Protein AF-0000000072276451 (afdb_homodimer)

Nearest PDB structures (foldseek):
  8qnl-assembly1_D  TM=8.045E-01  e=4.188E-03  Pseudomonas aeruginosa PAO1
  2csf-assembly1_A  TM=5.556E-01  e=3.051E+00  Homo sapiens
  8qnl-assembly1_D  TM=8.044E-01  e=4.188E-03  Pseudomonas aeruginosa PAO1
  2csf-assembly1_A  TM=5.542E-01  e=3.051E+00  Homo sapiens

Radius of gyration: 20.05 Å; Cα contacts (8 Å, |Δi|>4): 353; chains: 2; bounding box: 51×63×37 Å

Structure (mmCIF, N/CA/C/O backbone):
data_AF-0000000072276451-model_v1
#
loop_
_entity.id
_entity.type
_entity.pdbx_description
1 polymer 'Antitoxin Xre-like helix-turn-helix domain-containing protein'
#
loop_
_atom_site.group_PDB
_atom_site.id
_atom_site.type_symbol
_atom_site.label_atom_id
_atom_site.label_alt_id
_atom_site.label_comp_id
_atom_site.label_asym_id
_atom_site.label_entity_id
_atom_site.label_seq_id
_atom_site.pdbx_PDB_ins_code
_atom_site.Cartn_x
_atom_site.Cartn_y
_atom_site.Cartn_z
_atom_site.occupancy
_atom_site.B_iso_or_equiv
_atom_site.auth_seq_id
_atom_site.auth_comp_id
_atom_site.auth_asym_id
_atom_site.auth_atom_id
_atom_site.pdbx_PDB_model_num
ATOM 1 N N . MET A 1 1 ? 30.75 -27.797 -10.898 1 32.22 1 MET A N 1
ATOM 2 C CA . MET A 1 1 ? 30.75 -27.422 -9.492 1 32.22 1 MET A CA 1
ATOM 3 C C . MET A 1 1 ? 30.344 -25.969 -9.305 1 32.22 1 MET A C 1
ATOM 5 O O . MET A 1 1 ? 31.109 -25.062 -9.641 1 32.22 1 MET A O 1
ATOM 9 N N . THR A 1 2 ? 29.109 -25.609 -9.641 1 41.94 2 THR A N 1
ATOM 10 C CA . THR A 1 2 ? 28.562 -24.266 -9.773 1 41.94 2 THR A CA 1
ATOM 11 C C . THR A 1 2 ? 28.625 -23.5 -8.453 1 41.94 2 THR A C 1
ATOM 13 O O . THR A 1 2 ? 28.203 -24.016 -7.414 1 41.94 2 THR A O 1
ATOM 16 N N . PRO A 1 3 ? 29.516 -22.562 -8.375 1 35.34 3 PRO A N 1
ATOM 17 C CA . PRO A 1 3 ? 29.766 -21.922 -7.074 1 35.34 3 PRO A CA 1
ATOM 18 C C . PRO A 1 3 ? 28.469 -21.516 -6.363 1 35.34 3 PRO A C 1
ATOM 20 O O . PRO A 1 3 ? 27.516 -21.094 -7.016 1 35.34 3 PRO A O 1
ATOM 23 N N . ALA A 1 4 ? 28.125 -22.219 -5.258 1 36.31 4 ALA A N 1
ATOM 24 C CA . ALA A 1 4 ? 27.031 -21.859 -4.367 1 36.31 4 ALA A CA 1
ATOM 25 C C . ALA A 1 4 ? 27.109 -20.406 -3.934 1 36.31 4 ALA A C 1
ATOM 27 O O . ALA A 1 4 ? 28.141 -19.969 -3.422 1 36.31 4 ALA A O 1
ATOM 28 N N . LEU A 1 5 ? 26.531 -19.5 -4.691 1 33.41 5 LEU A N 1
ATOM 29 C CA . LEU A 1 5 ? 26.484 -18.078 -4.332 1 33.41 5 LEU A CA 1
ATOM 30 C C . LEU A 1 5 ? 26.203 -17.906 -2.842 1 33.41 5 LEU A C 1
ATOM 32 O O . LEU A 1 5 ? 25.219 -18.422 -2.33 1 33.41 5 LEU A O 1
ATOM 36 N N . THR A 1 6 ? 27.297 -17.828 -2.08 1 35.28 6 THR A N 1
ATOM 37 C CA . THR A 1 6 ? 27.203 -17.562 -0.646 1 35.28 6 THR A CA 1
ATOM 38 C C . THR A 1 6 ? 26.266 -16.406 -0.36 1 35.28 6 THR A C 1
ATOM 40 O O . THR A 1 6 ? 26.453 -15.305 -0.877 1 35.28 6 THR A O 1
ATOM 43 N N . PRO A 1 7 ? 25.047 -16.594 0.111 1 31.14 7 PRO A N 1
ATOM 44 C CA . PRO A 1 7 ? 24.062 -15.539 0.355 1 31.14 7 PRO A CA 1
ATOM 45 C C . PRO A 1 7 ? 24.562 -14.453 1.303 1 31.14 7 PRO A C 1
ATOM 47 O O . PRO A 1 7 ? 25.188 -14.766 2.322 1 31.14 7 PRO A O 1
ATOM 50 N N . LEU A 1 8 ? 25.062 -13.422 0.775 1 32.75 8 LEU A N 1
ATOM 51 C CA . LEU A 1 8 ? 25.438 -12.312 1.645 1 32.75 8 LEU A CA 1
ATOM 52 C C . LEU A 1 8 ? 24.469 -12.18 2.812 1 32.75 8 LEU A C 1
ATOM 54 O O . LEU A 1 8 ? 23.266 -12.344 2.639 1 32.75 8 LEU A O 1
ATOM 58 N N . ARG A 1 9 ? 24.844 -12.367 4.023 1 35.25 9 ARG A N 1
ATOM 59 C CA . ARG A 1 9 ? 24.141 -12.234 5.297 1 35.25 9 ARG A CA 1
ATOM 60 C C . ARG A 1 9 ? 23.406 -10.898 5.387 1 35.25 9 ARG A C 1
ATOM 62 O O . ARG A 1 9 ? 24.047 -9.852 5.539 1 35.25 9 ARG A O 1
ATOM 69 N N . GLY A 1 10 ? 22.438 -10.609 4.445 1 34.28 10 GLY A N 1
ATOM 70 C CA . GLY A 1 10 ? 21.703 -9.352 4.305 1 34.28 10 GLY A CA 1
ATOM 71 C C . GLY A 1 10 ? 21.141 -8.844 5.613 1 34.28 10 GLY A C 1
ATOM 72 O O . GLY A 1 10 ? 20.969 -9.617 6.562 1 34.28 10 GLY A O 1
ATOM 73 N N . THR A 1 11 ? 21.109 -7.559 5.844 1 36.31 11 THR A N 1
ATOM 74 C CA . THR A 1 11 ? 20.594 -6.703 6.91 1 36.31 11 THR A CA 1
ATOM 75 C C . THR A 1 11 ? 19.188 -7.121 7.309 1 36.31 11 THR A C 1
ATOM 77 O O . THR A 1 11 ? 18.453 -7.691 6.504 1 36.31 11 THR A O 1
ATOM 80 N N . GLY A 1 12 ? 18.844 -7.168 8.609 1 33.69 12 GLY A N 1
ATOM 81 C CA . GLY A 1 12 ? 17.656 -7.547 9.352 1 33.69 12 GLY A CA 1
ATOM 82 C C . GLY A 1 12 ? 16.375 -7.066 8.711 1 33.69 12 GLY A C 1
ATOM 83 O O . GLY A 1 12 ? 16.391 -6.172 7.863 1 33.69 12 GLY A O 1
ATOM 84 N N . ASP A 1 13 ? 15.359 -7.898 8.664 1 43.88 13 ASP A N 1
ATOM 85 C CA . ASP A 1 13 ? 13.992 -7.652 8.219 1 43.88 13 ASP A CA 1
ATOM 86 C C . ASP A 1 13 ? 13.5 -6.285 8.695 1 43.88 13 ASP A C 1
ATOM 88 O O . ASP A 1 13 ? 13.547 -5.98 9.883 1 43.88 13 ASP A O 1
ATOM 92 N N . PRO A 1 14 ? 13.562 -5.328 7.918 1 42.34 14 PRO A N 1
ATOM 93 C CA . PRO A 1 14 ? 13.008 -4.082 8.453 1 42.34 14 PRO A CA 1
ATOM 94 C C . PRO A 1 14 ? 11.711 -4.301 9.234 1 42.34 14 PRO A C 1
ATOM 96 O O . PRO A 1 14 ? 11.242 -3.396 9.93 1 42.34 14 PRO A O 1
ATOM 99 N N . LEU A 1 15 ? 11.016 -5.32 8.742 1 50.75 15 LEU A N 1
ATOM 100 C CA . LEU A 1 15 ? 9.852 -5.609 9.57 1 50.75 15 LEU A CA 1
ATOM 101 C C . LEU A 1 15 ? 10.227 -6.516 10.742 1 50.75 15 LEU A C 1
ATOM 103 O O . LEU A 1 15 ? 10.484 -7.707 10.547 1 50.75 15 LEU A O 1
ATOM 107 N N . GLY A 1 16 ? 11.141 -6.277 11.383 1 45.25 16 GLY A N 1
ATOM 108 C CA . GLY A 1 16 ? 11.703 -6.988 12.523 1 45.25 16 GLY A CA 1
ATOM 109 C C . GLY A 1 16 ? 10.695 -7.883 13.219 1 45.25 16 GLY A C 1
ATOM 110 O O . GLY A 1 16 ? 9.484 -7.711 13.055 1 45.25 16 GLY A O 1
ATOM 111 N N . ALA A 1 17 ? 11.047 -9.086 13.695 1 51.31 17 ALA A N 1
ATOM 112 C CA . ALA A 1 17 ? 10.359 -10.125 14.453 1 51.31 17 ALA A CA 1
ATOM 113 C C . ALA A 1 17 ? 9.383 -9.516 15.453 1 51.31 17 ALA A C 1
ATOM 115 O O . ALA A 1 17 ? 8.398 -10.156 15.836 1 51.31 17 ALA A O 1
ATOM 116 N N . GLY A 1 18 ? 9.312 -8.25 15.703 1 56.72 18 GLY A N 1
ATOM 117 C CA . GLY A 1 18 ? 8.508 -7.68 16.781 1 56.72 18 GLY A CA 1
ATOM 118 C C . GLY A 1 18 ? 7.383 -6.797 16.281 1 56.72 18 GLY A C 1
ATOM 119 O O . GLY A 1 18 ? 6.57 -6.312 17.062 1 56.72 18 GLY A O 1
ATOM 120 N N . VAL A 1 19 ? 7.32 -6.617 15.055 1 62.88 19 VAL A N 1
ATOM 121 C CA . VAL A 1 19 ? 6.258 -5.727 14.602 1 62.88 19 VAL A CA 1
ATOM 122 C C . VAL A 1 19 ? 4.988 -6.527 14.336 1 62.88 19 VAL A C 1
ATOM 124 O O . VAL A 1 19 ? 5.031 -7.57 13.68 1 62.88 19 VAL A O 1
ATOM 127 N N . PRO A 1 20 ? 3.955 -6.117 15.102 1 73.62 20 PRO A N 1
ATOM 128 C CA . PRO A 1 20 ? 2.701 -6.848 14.883 1 73.62 20 PRO A CA 1
ATOM 129 C C . PRO A 1 20 ? 2.324 -6.945 13.406 1 73.62 20 PRO A C 1
ATOM 131 O O . PRO A 1 20 ? 2.441 -5.965 12.672 1 73.62 20 PRO A O 1
ATOM 134 N N . SER A 1 21 ? 1.986 -8.086 13.125 1 86 21 SER A N 1
ATOM 135 C CA . SER A 1 21 ? 1.593 -8.32 11.734 1 86 21 SER A CA 1
ATOM 136 C C . SER A 1 21 ? 0.232 -7.699 11.438 1 86 21 SER A C 1
ATOM 138 O O . SER A 1 21 ? -0.765 -8.039 12.078 1 86 21 SER A O 1
ATOM 140 N N . LEU A 1 22 ? 0.128 -6.887 10.539 1 91.38 22 LEU A N 1
ATOM 141 C CA . LEU A 1 22 ? -1.122 -6.246 10.141 1 91.38 22 LEU A CA 1
ATOM 142 C C . LEU A 1 22 ? -1.987 -7.195 9.32 1 91.38 22 LEU A C 1
ATOM 144 O O . LEU A 1 22 ? -3.141 -6.887 9.016 1 91.38 22 LEU A O 1
ATOM 148 N N . ALA A 1 23 ? -1.479 -8.328 9.086 1 93.19 23 ALA A N 1
ATOM 149 C CA . ALA A 1 23 ? -2.266 -9.344 8.383 1 93.19 23 ALA A CA 1
ATOM 150 C C . ALA A 1 23 ? -3.279 -9.992 9.32 1 93.19 23 ALA A C 1
ATOM 152 O O . ALA A 1 23 ? -4.254 -10.602 8.867 1 93.19 23 ALA A O 1
ATOM 153 N N . ASP A 1 24 ? -3.008 -9.812 10.602 1 93.44 24 ASP A N 1
ATOM 154 C CA . ASP A 1 24 ? -3.83 -10.453 11.625 1 93.44 24 ASP A CA 1
ATOM 155 C C . ASP A 1 24 ? -5.02 -9.57 12.008 1 93.44 24 ASP A C 1
ATOM 157 O O . ASP A 1 24 ? -4.84 -8.445 12.477 1 93.44 24 ASP A O 1
ATOM 161 N N . GLY A 1 25 ? -6.227 -10.109 11.898 1 93.31 25 GLY A N 1
ATOM 162 C CA . GLY A 1 25 ? -7.445 -9.367 12.188 1 93.31 25 GLY A CA 1
ATOM 163 C C . GLY A 1 25 ? -7.492 -8.82 13.602 1 93.31 25 GLY A C 1
ATOM 164 O O . GLY A 1 25 ? -7.656 -7.613 13.797 1 93.31 25 GLY A O 1
ATOM 165 N N . PRO A 1 26 ? -7.301 -9.664 14.555 1 94.12 26 PRO A N 1
ATOM 166 C CA . PRO A 1 26 ? -7.324 -9.195 15.938 1 94.12 26 PRO A CA 1
ATOM 167 C C . PRO A 1 26 ? -6.277 -8.117 16.219 1 94.12 26 PRO A C 1
ATOM 169 O O . PRO A 1 26 ? -6.539 -7.172 16.969 1 94.12 26 PRO A O 1
ATOM 172 N N . THR A 1 27 ? -5.117 -8.281 15.672 1 95.56 27 THR A N 1
ATOM 173 C CA . THR A 1 27 ? -4.086 -7.262 15.828 1 95.56 27 THR A CA 1
ATOM 174 C C . THR A 1 27 ? -4.547 -5.934 15.227 1 95.56 27 THR A C 1
ATOM 176 O O . THR A 1 27 ? -4.406 -4.883 15.852 1 95.56 27 THR A O 1
ATOM 179 N N . ARG A 1 28 ? -5.168 -5.996 14.086 1 96.81 28 ARG A N 1
ATOM 180 C CA . ARG A 1 28 ? -5.672 -4.773 13.469 1 96.81 28 ARG A CA 1
ATOM 181 C C . ARG A 1 28 ? -6.773 -4.145 14.312 1 96.81 28 ARG A C 1
ATOM 183 O O . ARG A 1 28 ? -6.84 -2.92 14.438 1 96.81 28 ARG A O 1
ATOM 190 N N . GLY A 1 29 ? -7.59 -5.008 14.812 1 96.94 29 GLY A N 1
ATOM 191 C CA . GLY A 1 29 ? -8.633 -4.5 15.688 1 96.94 29 GLY A CA 1
ATOM 192 C C . GLY A 1 29 ? -8.094 -3.715 16.859 1 96.94 29 GLY A C 1
ATOM 193 O O . GLY A 1 29 ? -8.648 -2.672 17.234 1 96.94 29 GLY A O 1
ATOM 194 N N . ARG A 1 30 ? -7.039 -4.145 17.406 1 96.62 30 ARG A N 1
ATOM 195 C CA . ARG A 1 30 ? -6.438 -3.508 18.578 1 96.62 30 ARG A CA 1
ATOM 196 C C . ARG A 1 30 ? -5.801 -2.174 18.203 1 96.62 30 ARG A C 1
ATOM 198 O O . ARG A 1 30 ? -5.824 -1.228 18.984 1 96.62 30 ARG A O 1
ATOM 205 N N . LEU A 1 31 ? -5.301 -2.0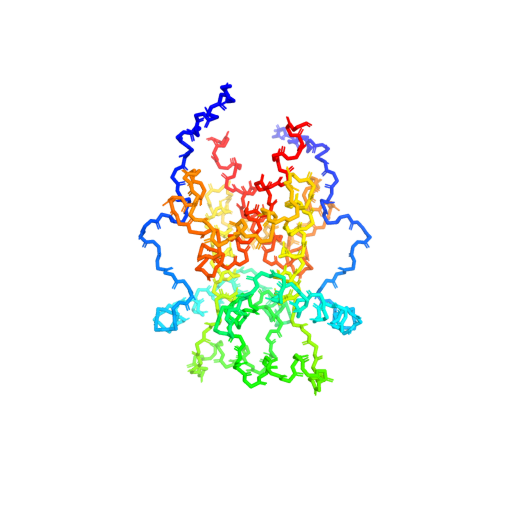94 17 1 97.31 31 LEU A N 1
ATOM 206 C CA . LEU A 1 31 ? -4.555 -0.913 16.578 1 97.31 31 LEU A CA 1
ATOM 207 C C . LEU A 1 31 ? -5.492 0.153 16.016 1 97.31 31 LEU A C 1
ATOM 209 O O . LEU A 1 31 ? -5.129 1.329 15.945 1 97.31 31 LEU A O 1
ATOM 213 N N . THR A 1 32 ? -6.699 -0.212 15.641 1 98.19 32 THR A N 1
ATOM 214 C CA . THR A 1 32 ? -7.598 0.623 14.852 1 98.19 32 THR A CA 1
ATOM 215 C C . THR A 1 32 ? -7.965 1.893 15.609 1 98.19 32 THR A C 1
ATOM 217 O O . THR A 1 32 ? -7.836 3 15.086 1 98.19 32 THR A O 1
ATOM 220 N N . PRO A 1 33 ? -8.328 1.847 16.891 1 97.75 33 PRO A N 1
ATOM 221 C CA . PRO A 1 33 ? -8.734 3.078 17.578 1 97.75 33 PRO A CA 1
ATOM 222 C C . PRO A 1 33 ? -7.602 4.105 17.656 1 97.75 33 PRO A C 1
ATOM 224 O O . PRO A 1 33 ? -7.812 5.281 17.344 1 97.75 33 PRO A O 1
ATOM 227 N N . ALA A 1 34 ? -6.43 3.682 18.031 1 97.81 34 ALA A N 1
ATOM 228 C CA . ALA A 1 34 ? -5.297 4.598 18.125 1 97.81 34 ALA A CA 1
ATOM 229 C C . ALA A 1 34 ? -4.934 5.172 16.766 1 97.81 34 ALA A C 1
ATOM 231 O O . ALA A 1 34 ? -4.566 6.344 16.656 1 97.81 34 ALA A O 1
ATOM 232 N N . ALA A 1 35 ? -5.035 4.332 15.766 1 98.56 35 ALA A N 1
ATOM 233 C CA . ALA A 1 35 ? -4.723 4.785 14.406 1 98.56 35 ALA A CA 1
ATOM 234 C C . ALA A 1 35 ? -5.715 5.852 13.945 1 98.56 35 ALA A C 1
ATOM 236 O O . ALA A 1 35 ? -5.316 6.879 13.391 1 98.56 35 ALA A O 1
ATOM 237 N N . ILE A 1 36 ? -6.969 5.613 14.211 1 98.69 36 ILE A N 1
ATOM 238 C CA . ILE A 1 36 ? -8 6.57 13.82 1 98.69 36 ILE A CA 1
ATOM 239 C C . ILE A 1 36 ? -7.797 7.887 14.562 1 98.69 36 ILE A C 1
ATOM 241 O O . ILE A 1 36 ? -7.832 8.961 13.961 1 98.69 36 ILE A O 1
ATOM 245 N N . ASP A 1 37 ? -7.5 7.805 15.797 1 98.5 37 ASP A N 1
ATOM 246 C CA . ASP A 1 37 ? -7.242 9.008 16.578 1 98.5 37 ASP A CA 1
ATOM 247 C C . ASP A 1 37 ? -6.051 9.781 16.031 1 98.5 37 ASP A C 1
ATOM 249 O O . ASP A 1 37 ? -6.105 11.008 15.898 1 98.5 37 ASP A O 1
ATOM 253 N N . GLY A 1 38 ? -5.008 9.086 15.766 1 98.62 38 GLY A N 1
ATOM 254 C CA . GLY A 1 38 ? -3.828 9.711 15.195 1 98.62 38 GLY A CA 1
ATOM 255 C C . GLY A 1 38 ? -4.102 10.383 13.859 1 98.62 38 GLY A C 1
ATOM 256 O O . GLY A 1 38 ? -3.619 11.492 13.609 1 98.62 38 GLY A O 1
ATOM 257 N N . PHE A 1 39 ? -4.895 9.719 13.117 1 98.81 39 PHE A N 1
ATOM 258 C CA . PHE A 1 39 ? -5.188 10.281 11.805 1 98.81 39 PHE A CA 1
ATOM 259 C C . PHE A 1 39 ? -6.086 11.508 11.922 1 98.81 39 PHE A C 1
ATOM 261 O O . PHE A 1 39 ? -5.887 12.5 11.219 1 98.81 39 PHE A O 1
ATOM 268 N N . VAL A 1 40 ? -7.039 11.461 12.766 1 98.75 40 VAL A N 1
ATOM 269 C CA . VAL A 1 40 ? -7.922 12.602 12.992 1 98.75 40 VAL A CA 1
ATOM 270 C C . VAL A 1 40 ? -7.102 13.805 13.445 1 98.75 40 VAL A C 1
ATOM 272 O O . VAL A 1 40 ? -7.301 14.922 12.961 1 98.75 40 VAL A O 1
ATOM 275 N N . ARG A 1 41 ? -6.195 13.617 14.32 1 98.56 41 ARG A N 1
ATOM 276 C CA . ARG A 1 41 ? -5.324 14.688 14.789 1 98.56 41 ARG A CA 1
ATOM 277 C C . ARG A 1 41 ? -4.465 15.234 13.656 1 98.56 41 ARG A C 1
ATOM 279 O O . ARG A 1 41 ? -4.297 16.453 13.523 1 98.56 41 ARG A O 1
ATOM 286 N N . LEU A 1 42 ? -3.973 14.328 12.883 1 98.69 42 LEU A N 1
ATOM 287 C CA . LEU A 1 42 ? -3.117 14.727 11.773 1 98.69 42 LEU A CA 1
ATOM 288 C C . LEU A 1 42 ? -3.891 15.578 10.773 1 98.69 42 LEU A C 1
ATOM 290 O O . LEU A 1 42 ? -3.359 16.562 10.242 1 98.69 42 LEU A O 1
ATOM 294 N N . VAL A 1 43 ? -5.098 15.211 10.484 1 98.69 43 VAL A N 1
ATOM 295 C CA . VAL A 1 43 ? -5.961 15.961 9.578 1 98.69 43 VAL A CA 1
ATOM 296 C C . VAL A 1 43 ? -6.16 17.375 10.094 1 98.69 43 VAL A C 1
ATOM 298 O O . VAL A 1 43 ? -6.137 18.344 9.328 1 98.69 43 VAL A O 1
ATOM 301 N N . ALA A 1 44 ? -6.34 17.484 11.367 1 98.5 44 ALA A N 1
ATOM 302 C CA . ALA A 1 44 ? -6.5 18.797 11.977 1 98.5 44 ALA A CA 1
ATOM 303 C C . ALA A 1 44 ? -5.207 19.609 11.891 1 98.5 44 ALA A C 1
ATOM 305 O O . ALA A 1 44 ? -5.227 20.781 11.539 1 98.5 44 ALA A O 1
ATOM 306 N N . ILE A 1 45 ? -4.082 18.969 12.148 1 98.38 45 ILE A N 1
ATOM 307 C CA . ILE A 1 45 ? -2.777 19.641 12.141 1 98.38 45 ILE A CA 1
ATOM 308 C C . ILE A 1 45 ? -2.469 20.156 10.742 1 98.38 45 ILE A C 1
ATOM 310 O O . ILE A 1 45 ? -2.029 21.297 10.578 1 98.38 45 ILE A O 1
ATOM 314 N N . TRP A 1 46 ? -2.777 19.344 9.781 1 98.56 46 TRP A N 1
ATOM 315 C CA . TRP A 1 46 ? -2.457 19.688 8.406 1 98.56 46 TRP A CA 1
ATOM 316 C C . TRP A 1 46 ? -3.6 20.453 7.758 1 98.56 46 TRP A C 1
ATOM 318 O O . TRP A 1 46 ? -3.512 20.844 6.59 1 98.56 46 TRP A O 1
ATOM 328 N N . ARG A 1 47 ? -4.676 20.672 8.453 1 98.19 47 ARG A N 1
ATOM 329 C CA . ARG A 1 47 ? -5.844 21.406 7.973 1 98.19 47 ARG A CA 1
ATOM 330 C C . ARG A 1 47 ? -6.348 20.844 6.648 1 98.19 47 ARG A C 1
ATOM 332 O O . ARG A 1 47 ? -6.578 21.594 5.695 1 98.19 47 ARG A O 1
ATOM 339 N N . LEU A 1 48 ? -6.48 19.594 6.613 1 98.75 48 LEU A N 1
ATOM 340 C CA . LEU A 1 48 ? -6.93 18.922 5.398 1 98.75 48 LEU A CA 1
ATOM 341 C C . LEU A 1 48 ? -8.43 19.078 5.203 1 98.75 48 LEU A C 1
ATOM 343 O O . LEU A 1 48 ? -9.195 19.078 6.172 1 98.75 48 LEU A O 1
ATOM 347 N N . SER A 1 49 ? -8.805 19.156 3.902 1 98.56 49 SER A N 1
ATOM 348 C CA . SER A 1 49 ? -10.227 19.062 3.596 1 98.56 49 SER A CA 1
ATOM 349 C C . SER A 1 49 ? -10.742 17.641 3.797 1 98.56 49 SER A C 1
ATOM 351 O O . SER A 1 49 ? -9.953 16.688 3.873 1 98.56 49 SER A O 1
ATOM 353 N N . THR A 1 50 ? -12.07 17.531 3.857 1 98.44 50 THR A N 1
ATOM 354 C CA . THR A 1 50 ? -12.711 16.219 3.955 1 98.44 50 THR A CA 1
ATOM 355 C C . THR A 1 50 ? -12.305 15.328 2.781 1 98.44 50 THR A C 1
ATOM 357 O O . THR A 1 50 ? -12 14.148 2.965 1 98.44 50 THR A O 1
ATOM 360 N N . ALA A 1 51 ? -12.305 15.891 1.586 1 98.12 51 ALA A N 1
ATOM 361 C CA . ALA A 1 51 ? -11.953 15.133 0.387 1 98.12 51 ALA A CA 1
ATOM 362 C C . ALA A 1 51 ? -10.516 14.625 0.466 1 98.12 51 ALA A C 1
ATOM 364 O O . ALA A 1 51 ? -10.242 13.477 0.109 1 98.12 51 ALA A O 1
ATOM 365 N N . GLU A 1 52 ? -9.594 15.469 0.964 1 98.5 52 GLU A N 1
ATOM 366 C CA . GLU A 1 52 ? -8.195 15.078 1.101 1 98.5 52 GLU A CA 1
ATOM 367 C C . GLU A 1 52 ? -8.023 13.977 2.145 1 98.5 52 GLU A C 1
ATOM 369 O O . GLU A 1 52 ? -7.281 13.016 1.926 1 98.5 52 GLU A O 1
ATOM 374 N N . ALA A 1 53 ? -8.719 14.094 3.26 1 98.81 53 ALA A N 1
ATOM 375 C CA . ALA A 1 53 ? -8.648 13.086 4.316 1 98.81 53 ALA A CA 1
ATOM 376 C C . ALA A 1 53 ? -9.141 11.734 3.816 1 98.81 53 ALA A C 1
ATOM 378 O O . ALA A 1 53 ? -8.484 10.711 4.027 1 98.81 53 ALA A O 1
ATOM 379 N N . CYS A 1 54 ? -10.242 11.781 3.125 1 98.62 54 CYS A N 1
ATOM 380 C CA . CYS A 1 54 ? -10.82 10.555 2.582 1 98.62 54 CYS A CA 1
ATOM 381 C C . CYS A 1 54 ? -9.875 9.906 1.581 1 98.62 54 CYS A C 1
ATOM 383 O O . CYS A 1 54 ? -9.672 8.688 1.612 1 98.62 54 CYS A O 1
ATOM 385 N N . ALA A 1 55 ? -9.297 10.68 0.729 1 98.19 55 ALA A N 1
ATOM 386 C CA . ALA A 1 55 ? -8.375 10.164 -0.286 1 98.19 55 ALA A CA 1
ATOM 387 C C . ALA A 1 55 ? -7.137 9.547 0.355 1 98.19 55 ALA A C 1
ATOM 389 O O . ALA A 1 55 ? -6.707 8.461 -0.028 1 98.19 55 ALA A O 1
ATOM 390 N N . LEU A 1 56 ? -6.59 10.188 1.363 1 98.75 56 LEU A N 1
ATOM 391 C CA . LEU A 1 56 ? -5.379 9.711 2.023 1 98.75 56 LEU A CA 1
ATOM 392 C C . LEU A 1 56 ? -5.641 8.398 2.754 1 98.75 56 LEU A C 1
ATOM 394 O O . LEU A 1 56 ? -4.742 7.566 2.889 1 98.75 56 LEU A O 1
ATOM 398 N N . LEU A 1 57 ? -6.871 8.211 3.154 1 98.31 57 LEU A N 1
ATOM 399 C CA . LEU A 1 57 ? -7.227 7.004 3.889 1 98.31 57 LEU A CA 1
ATOM 400 C C . LEU A 1 57 ? -7.57 5.867 2.93 1 98.31 57 LEU A C 1
ATOM 402 O O . LEU A 1 57 ? -7.859 4.75 3.361 1 98.31 57 LEU A O 1
ATOM 406 N N . GLY A 1 58 ? -7.535 6.121 1.639 1 96.94 58 GLY A N 1
ATOM 407 C CA . GLY A 1 58 ? -7.828 5.098 0.649 1 96.94 58 GLY A CA 1
ATOM 408 C C . GLY A 1 58 ? -9.203 5.242 0.028 1 96.94 58 GLY A C 1
ATOM 409 O O . GLY A 1 58 ? -9.883 4.246 -0.231 1 96.94 58 GLY A O 1
ATOM 410 N N . ASP A 1 59 ? -9.633 6.461 -0.008 1 96.12 59 ASP A N 1
ATOM 411 C CA . ASP A 1 59 ? -10.891 6.82 -0.661 1 96.12 59 ASP A CA 1
ATOM 412 C C . ASP A 1 59 ? -12.086 6.273 0.116 1 96.12 59 ASP A C 1
ATOM 414 O O . ASP A 1 59 ? -13.008 5.699 -0.471 1 96.12 59 ASP A O 1
ATOM 418 N N . VAL A 1 60 ? -12.008 6.375 1.405 1 97.06 60 VAL A N 1
ATOM 419 C CA . VAL A 1 60 ? -13.18 6.043 2.209 1 97.06 60 VAL A CA 1
ATOM 420 C C . VAL A 1 60 ? -14.297 7.055 1.945 1 97.06 60 VAL A C 1
ATOM 422 O O . VAL A 1 60 ? -14.023 8.195 1.563 1 97.06 60 VAL A O 1
ATOM 425 N N . SER A 1 61 ? -15.516 6.672 2.172 1 97.19 61 SER A N 1
ATOM 426 C CA . SER A 1 61 ? -16.641 7.586 1.98 1 97.19 61 SER A CA 1
ATOM 427 C C . SER A 1 61 ? -16.609 8.703 3.018 1 97.19 61 SER A C 1
ATOM 429 O O . SER A 1 61 ? -16.141 8.516 4.133 1 97.19 61 SER A O 1
ATOM 431 N N . GLU A 1 62 ? -17.203 9.805 2.656 1 98.25 62 GLU A N 1
ATOM 432 C CA . GLU A 1 62 ? -17.328 10.906 3.609 1 98.25 62 GLU A CA 1
ATOM 433 C C . GLU A 1 62 ? -18.141 10.477 4.836 1 98.25 62 GLU A C 1
ATOM 435 O O . GLU A 1 62 ? -17.844 10.914 5.953 1 98.25 62 GLU A O 1
ATOM 440 N N . ARG A 1 63 ? -19.062 9.664 4.605 1 98 63 ARG A N 1
ATOM 441 C CA . ARG A 1 63 ? -19.875 9.148 5.703 1 98 63 ARG A CA 1
ATOM 442 C C . ARG A 1 63 ? -19.016 8.383 6.707 1 98 63 ARG A C 1
ATOM 444 O O . ARG A 1 63 ? -19.094 8.617 7.914 1 98 63 ARG A O 1
ATOM 451 N N . THR A 1 64 ? -18.25 7.473 6.195 1 98.06 64 THR A N 1
ATOM 452 C CA . THR A 1 64 ? -17.344 6.695 7.047 1 98.06 64 THR A CA 1
ATOM 453 C C . THR A 1 64 ? -16.359 7.602 7.773 1 98.06 64 THR A C 1
ATOM 455 O O . THR A 1 64 ? -16.141 7.457 8.977 1 98.06 64 THR A O 1
ATOM 458 N N . TRP A 1 65 ? -15.844 8.562 7.055 1 98.5 65 TRP A N 1
ATOM 459 C CA . TRP A 1 65 ? -14.891 9.492 7.645 1 98.5 65 TRP A CA 1
ATOM 460 C C . TRP A 1 65 ? -15.531 10.297 8.773 1 98.5 65 TRP A C 1
ATOM 462 O O . TRP A 1 65 ? -14.93 10.461 9.844 1 98.5 65 TRP A O 1
ATOM 472 N N . PHE A 1 66 ? -16.688 10.719 8.555 1 98.25 66 PHE A N 1
ATOM 473 C CA . PHE A 1 66 ? -17.375 11.492 9.578 1 98.25 66 PHE A CA 1
ATOM 474 C C . PHE A 1 66 ? -17.609 10.656 10.828 1 98.25 66 PHE A C 1
ATOM 476 O O . PHE A 1 66 ? -17.453 11.141 11.945 1 98.25 66 PHE A O 1
ATOM 483 N N . ARG A 1 67 ? -17.922 9.43 10.602 1 98.25 67 ARG A N 1
ATOM 484 C CA . ARG A 1 67 ? -18.125 8.539 11.742 1 98.25 67 ARG A CA 1
ATOM 485 C C . ARG A 1 67 ? -16.812 8.336 12.5 1 98.25 67 ARG A C 1
ATOM 487 O O . ARG A 1 67 ? -16.797 8.266 13.734 1 98.25 67 ARG A O 1
ATOM 494 N N . MET A 1 68 ? -15.773 8.203 11.789 1 98.31 68 MET A N 1
ATOM 495 C CA . MET A 1 68 ? -14.461 8.047 12.406 1 98.31 68 MET A CA 1
ATOM 496 C C . MET A 1 68 ? -14.094 9.281 13.227 1 98.31 68 MET A C 1
ATOM 498 O O . MET A 1 68 ? -13.656 9.172 14.375 1 98.31 68 MET A O 1
ATOM 502 N N . LYS A 1 69 ? -14.289 10.336 12.648 1 97.75 69 LYS A N 1
ATOM 503 C CA . LYS A 1 69 ? -13.984 11.609 13.305 1 97.75 69 LYS A CA 1
ATOM 504 C C . LYS A 1 69 ? -14.789 11.773 14.586 1 97.75 69 LYS A C 1
ATOM 506 O O . LYS A 1 69 ? -14.281 12.32 15.57 1 97.75 69 LYS A O 1
ATOM 511 N N . LYS A 1 70 ? -15.938 11.266 14.562 1 97.44 70 LYS A N 1
ATOM 512 C CA . LYS A 1 70 ? -16.844 11.43 15.695 1 97.44 70 LYS A CA 1
ATOM 513 C C . LYS A 1 70 ? -16.641 10.328 16.734 1 97.44 70 LYS A C 1
ATOM 515 O O . LYS A 1 70 ? -17.219 10.375 17.812 1 97.44 70 LYS A O 1
ATOM 520 N N . GLY A 1 71 ? -15.93 9.328 16.375 1 96.56 71 GLY A N 1
ATOM 521 C CA . GLY A 1 71 ? -15.703 8.211 17.281 1 96.56 71 GLY A CA 1
ATOM 522 C C . GLY A 1 71 ? -16.844 7.219 17.297 1 96.56 71 GLY A C 1
ATOM 523 O O . GLY A 1 71 ? -17 6.465 18.266 1 96.56 71 GLY A O 1
ATOM 524 N N . THR A 1 72 ? -17.641 7.152 16.234 1 97 72 THR A N 1
ATOM 525 C CA . THR A 1 72 ? -18.812 6.281 16.234 1 97 72 THR A CA 1
ATOM 526 C C . THR A 1 72 ? -18.625 5.141 15.234 1 97 72 THR A C 1
ATOM 528 O O . THR A 1 72 ? -19.516 4.32 15.047 1 97 72 THR A O 1
ATOM 531 N N . TRP A 1 73 ? -17.531 5.172 14.578 1 97.12 73 TRP A N 1
ATOM 532 C CA . TRP A 1 73 ? -17.234 4.074 13.664 1 97.12 73 TRP A CA 1
ATOM 533 C C . TRP A 1 73 ? -16.75 2.85 14.43 1 97.12 73 TRP A C 1
ATOM 535 O O . TRP A 1 73 ? -15.852 2.951 15.273 1 97.12 73 TRP A O 1
ATOM 545 N N . SER A 1 74 ? -17.25 1.659 14.234 1 94.81 74 SER A N 1
ATOM 546 C CA . SER A 1 74 ? -16.953 0.448 14.992 1 94.81 74 SER A CA 1
ATOM 547 C C . SER A 1 74 ? -16.266 -0.595 14.109 1 94.81 74 SER A C 1
ATOM 549 O O . SER A 1 74 ? -16.188 -1.769 14.477 1 94.81 74 SER A O 1
ATOM 551 N N . GLY A 1 75 ? -15.773 -0.288 13.094 1 96.12 75 GLY A N 1
ATOM 552 C CA . GLY A 1 75 ? -15.133 -1.245 12.211 1 96.12 75 GLY A CA 1
ATOM 553 C C . GLY A 1 75 ? -13.664 -1.469 12.539 1 96.12 75 GLY A C 1
ATOM 554 O O . GLY A 1 75 ? -13.188 -1.031 13.586 1 96.12 75 GLY A O 1
ATOM 555 N N . THR A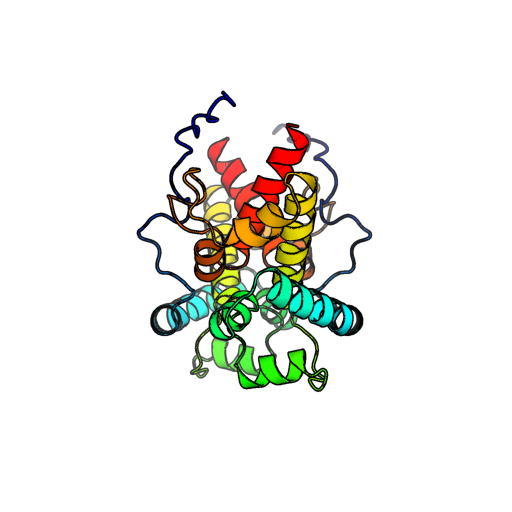 1 76 ? -12.984 -2.34 11.82 1 97.31 76 THR A N 1
ATOM 556 C CA . THR A 1 76 ? -11.547 -2.59 11.859 1 97.31 76 THR A CA 1
ATOM 557 C C . THR A 1 76 ? -10.883 -2.119 10.57 1 97.31 76 THR A C 1
ATOM 559 O O . THR A 1 76 ? -11.328 -2.453 9.477 1 97.31 76 THR A O 1
ATOM 562 N N . LEU A 1 77 ? -9.859 -1.333 10.719 1 97.94 77 LEU A N 1
ATOM 563 C CA . LEU A 1 77 ? -9.133 -0.861 9.547 1 97.94 77 LEU A CA 1
ATOM 564 C C . LEU A 1 77 ? -8.469 -2.023 8.812 1 97.94 77 LEU A C 1
ATOM 566 O O . LEU A 1 77 ? -7.973 -2.959 9.445 1 97.94 77 LEU A O 1
ATOM 570 N N . SER A 1 78 ? -8.469 -1.942 7.523 1 97.88 78 SER A N 1
ATOM 571 C CA . SER A 1 78 ? -7.723 -2.908 6.719 1 97.88 78 SER A CA 1
ATOM 572 C C . SER A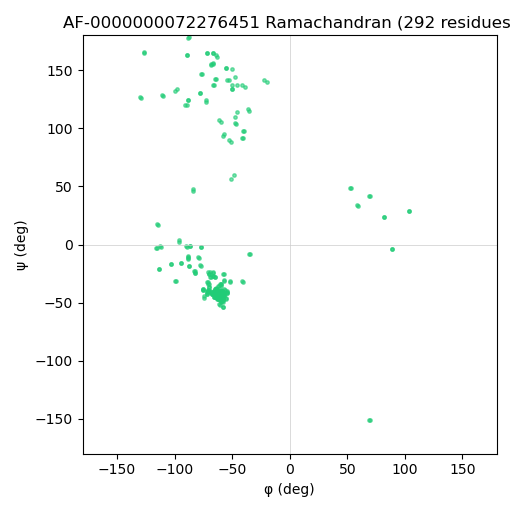 1 78 ? -6.223 -2.771 6.938 1 97.88 78 SER A C 1
ATOM 574 O O . SER A 1 78 ? -5.758 -1.77 7.488 1 97.88 78 SER A O 1
ATOM 576 N N . GLN A 1 79 ? -5.516 -3.742 6.531 1 98.06 79 GLN A N 1
ATOM 577 C CA . GLN A 1 79 ? -4.055 -3.676 6.551 1 98.06 79 GLN A CA 1
ATOM 578 C C . GLN A 1 79 ? -3.551 -2.445 5.805 1 98.06 79 GLN A C 1
ATOM 580 O O . GLN A 1 79 ? -2.652 -1.749 6.281 1 98.06 79 GLN A O 1
ATOM 585 N N . ASP A 1 80 ? -4.133 -2.119 4.656 1 98.62 80 ASP A N 1
ATOM 586 C CA . ASP A 1 80 ? -3.678 -1.013 3.82 1 98.62 80 ASP A CA 1
ATOM 587 C C . ASP A 1 80 ? -3.986 0.333 4.473 1 98.62 80 ASP A C 1
ATOM 589 O O . ASP A 1 80 ? -3.174 1.258 4.418 1 98.62 80 ASP A O 1
ATOM 593 N N . ALA A 1 81 ? -5.148 0.466 5.078 1 98.56 81 ALA A N 1
ATOM 594 C CA . ALA A 1 81 ? -5.488 1.713 5.758 1 98.56 81 ALA A CA 1
ATOM 595 C C . ALA A 1 81 ? -4.543 1.979 6.926 1 98.56 81 ALA A C 1
ATOM 597 O O . ALA A 1 81 ? -4.105 3.113 7.133 1 98.56 81 ALA A O 1
ATOM 598 N N . LEU A 1 82 ? -4.227 0.918 7.676 1 98.5 82 LEU A N 1
ATOM 599 C CA . LEU A 1 82 ? -3.285 1.066 8.781 1 98.5 82 LEU A CA 1
ATOM 600 C C . LEU A 1 82 ? -1.9 1.443 8.266 1 98.5 82 LEU A C 1
ATOM 602 O O . LEU A 1 82 ? -1.212 2.268 8.867 1 98.5 82 LEU A O 1
ATOM 606 N N . THR A 1 83 ? -1.526 0.86 7.16 1 98.5 83 THR A N 1
ATOM 607 C CA . THR A 1 83 ? -0.249 1.194 6.539 1 98.5 83 THR A CA 1
ATOM 608 C C . THR A 1 83 ? -0.219 2.66 6.117 1 98.5 83 THR A C 1
ATOM 610 O O . THR A 1 83 ? 0.766 3.361 6.363 1 98.5 83 THR A O 1
ATOM 613 N N . ARG A 1 84 ? -1.297 3.131 5.492 1 98.88 84 ARG A N 1
ATOM 614 C CA . ARG A 1 84 ? -1.402 4.531 5.098 1 98.88 84 ARG A CA 1
ATOM 615 C C . ARG A 1 84 ? -1.257 5.453 6.301 1 98.88 84 ARG A C 1
ATOM 617 O O . ARG A 1 84 ? -0.438 6.375 6.289 1 98.88 84 ARG A O 1
ATOM 624 N N . ILE A 1 85 ? -1.968 5.145 7.34 1 98.81 85 ILE A N 1
ATOM 625 C CA . ILE A 1 85 ? -1.959 5.992 8.531 1 98.81 85 ILE A CA 1
ATOM 626 C C . ILE A 1 85 ? -0.572 5.973 9.164 1 98.81 85 ILE A C 1
ATOM 628 O O . ILE A 1 85 ? -0.045 7.02 9.555 1 98.81 85 ILE A O 1
ATOM 632 N N . SER A 1 86 ? 0.004 4.824 9.289 1 98.25 86 SER A N 1
ATOM 633 C CA . SER A 1 86 ? 1.344 4.691 9.852 1 98.25 86 SER A CA 1
ATOM 634 C C . SER A 1 86 ? 2.359 5.512 9.062 1 98.25 86 SER A C 1
ATOM 636 O O . SER A 1 86 ? 3.186 6.211 9.648 1 98.25 86 SER A O 1
ATOM 638 N N . ALA A 1 87 ? 2.301 5.445 7.742 1 98.5 87 ALA A N 1
ATOM 639 C CA . ALA A 1 87 ? 3.207 6.215 6.891 1 98.5 87 ALA A CA 1
ATOM 640 C C . ALA A 1 87 ? 3.039 7.711 7.121 1 98.5 87 ALA A C 1
ATOM 642 O O . ALA A 1 87 ? 4.027 8.445 7.223 1 98.5 87 ALA A O 1
ATOM 643 N N . LEU A 1 88 ? 1.814 8.156 7.246 1 98.81 88 LEU A N 1
ATOM 644 C CA . LEU A 1 88 ? 1.521 9.578 7.395 1 98.81 88 LEU A CA 1
ATOM 645 C C . LEU A 1 88 ? 1.945 10.078 8.773 1 98.81 88 LEU A C 1
ATOM 647 O O . LEU A 1 88 ? 2.521 11.164 8.898 1 98.81 88 LEU A O 1
ATOM 651 N N . ILE A 1 89 ? 1.666 9.281 9.789 1 98.56 89 ILE A N 1
ATOM 652 C CA . ILE A 1 89 ? 2.064 9.648 11.148 1 98.56 89 ILE A CA 1
ATOM 653 C C . ILE A 1 89 ? 3.588 9.68 11.25 1 98.56 89 ILE A C 1
ATOM 655 O O . ILE A 1 89 ? 4.164 10.609 11.812 1 98.56 89 ILE A O 1
ATOM 659 N N . GLY A 1 90 ? 4.211 8.648 10.641 1 98.19 90 GLY A N 1
ATOM 660 C CA . GLY A 1 90 ? 5.664 8.641 10.609 1 98.19 90 GLY A CA 1
ATOM 661 C C . GLY A 1 90 ? 6.25 9.828 9.859 1 98.19 90 GLY A C 1
ATOM 662 O O . GLY A 1 90 ? 7.258 10.398 10.281 1 98.19 90 GLY A O 1
ATOM 663 N N . LEU A 1 91 ? 5.617 10.141 8.773 1 98.56 91 LEU A N 1
ATOM 664 C CA . LEU A 1 91 ? 6.039 11.312 8.016 1 98.56 91 LEU A CA 1
ATOM 665 C C . LEU A 1 91 ? 5.973 12.57 8.875 1 98.56 91 LEU A C 1
ATOM 667 O O . LEU A 1 91 ? 6.938 13.344 8.93 1 98.56 91 LEU A O 1
ATOM 671 N N . TYR A 1 92 ? 4.891 12.805 9.555 1 98.5 92 TYR A N 1
ATOM 672 C CA . TYR A 1 92 ? 4.73 14 10.383 1 98.5 92 TYR A CA 1
ATOM 673 C C . TYR A 1 92 ? 5.766 14.031 11.5 1 98.5 92 TYR A C 1
ATOM 675 O O . TYR A 1 92 ? 6.344 15.078 11.789 1 98.5 92 TYR A O 1
ATOM 683 N N . LYS A 1 93 ? 6.023 12.906 12.125 1 97.94 93 LYS A N 1
ATOM 684 C CA . LYS A 1 93 ? 7.051 12.836 13.156 1 97.94 93 LYS A CA 1
ATOM 685 C C . LYS A 1 93 ? 8.414 13.234 12.602 1 97.94 93 LYS A C 1
ATOM 687 O O . LYS A 1 93 ? 9.164 13.969 13.25 1 97.94 93 LYS A O 1
ATOM 692 N N . GLY A 1 94 ? 8.727 12.766 11.414 1 97.94 94 GLY A N 1
ATOM 693 C CA . GLY A 1 94 ? 9.969 13.156 10.766 1 97.94 94 GLY A CA 1
ATOM 694 C C . GLY A 1 94 ? 10.039 14.633 10.453 1 97.94 94 GLY A C 1
ATOM 695 O O . GLY A 1 94 ? 11.078 15.266 10.656 1 97.94 94 GLY A O 1
ATOM 696 N N . LEU A 1 95 ? 8.977 15.18 9.977 1 98.06 95 LEU A N 1
ATOM 697 C CA . LEU A 1 95 ? 8.922 16.609 9.672 1 98.06 95 LEU A CA 1
ATOM 698 C C . LEU A 1 95 ? 9.172 17.438 10.93 1 98.06 95 LEU A C 1
ATOM 700 O O . LEU A 1 95 ? 9.898 18.438 10.883 1 98.06 95 LEU A O 1
ATOM 704 N N . ARG A 1 96 ? 8.602 16.969 12.023 1 97.75 96 ARG A N 1
ATOM 705 C CA . ARG A 1 96 ? 8.734 17.703 13.281 1 97.75 96 ARG A CA 1
ATOM 706 C C . ARG A 1 96 ? 10.18 17.688 13.773 1 97.75 96 ARG A C 1
ATOM 708 O O . ARG A 1 96 ? 10.594 18.578 14.523 1 97.75 96 ARG A O 1
ATOM 715 N N . LEU A 1 97 ? 10.906 16.734 13.367 1 97 97 LEU A N 1
ATOM 716 C CA . LEU A 1 97 ? 12.312 16.641 13.758 1 97 97 LEU A CA 1
ATOM 717 C C . LEU A 1 97 ? 13.18 17.531 12.867 1 97 97 LEU A C 1
ATOM 719 O O . LEU A 1 97 ? 14.258 17.969 13.281 1 97 97 LEU A O 1
ATOM 723 N N . LEU A 1 98 ? 12.773 17.875 11.695 1 95.56 98 LEU A N 1
ATOM 724 C CA . LEU A 1 98 ? 13.578 18.578 10.695 1 95.56 98 LEU A CA 1
ATOM 725 C C . LEU A 1 98 ? 13.258 20.062 10.695 1 95.56 98 LEU A C 1
ATOM 727 O O . LEU A 1 98 ? 14.117 20.891 10.367 1 95.56 98 LEU A O 1
ATOM 731 N N . PHE A 1 99 ? 12.055 20.328 11 1 95.56 99 PHE A N 1
ATOM 732 C CA . PHE A 1 99 ? 11.578 21.688 10.773 1 95.56 99 PHE A CA 1
ATOM 733 C C . PHE A 1 99 ? 10.969 22.281 12.047 1 95.56 99 PHE A C 1
ATOM 735 O O . PHE A 1 99 ? 10.688 21.547 12.992 1 95.56 99 PHE A O 1
ATOM 742 N N . SER A 1 100 ? 10.812 23.641 11.945 1 95.44 100 SER A N 1
ATOM 743 C CA . SER A 1 100 ? 10.008 24.281 12.977 1 95.44 100 SER A CA 1
ATOM 744 C C . SER A 1 100 ? 8.562 23.797 12.93 1 95.44 100 SER A C 1
ATOM 746 O O . SER A 1 100 ? 8.109 23.266 11.914 1 95.44 100 SER A O 1
ATOM 748 N N . SER A 1 101 ? 7.844 24.047 14.055 1 93.19 101 SER A N 1
ATOM 749 C CA . SER A 1 101 ? 6.48 23.531 14.164 1 93.19 101 SER A CA 1
ATOM 750 C C . SER A 1 101 ? 5.59 24.078 13.055 1 93.19 101 SER A C 1
ATOM 752 O O . SER A 1 101 ? 4.898 23.328 12.375 1 93.19 101 SER A O 1
ATOM 754 N N . PRO A 1 102 ? 5.652 25.344 12.781 1 95.94 102 PRO A N 1
ATOM 755 C CA . PRO A 1 102 ? 4.773 25.859 11.727 1 95.94 102 PRO A CA 1
ATOM 756 C C . PRO A 1 102 ? 5.098 25.266 10.359 1 95.94 102 PRO A C 1
ATOM 758 O O . PRO A 1 102 ? 4.188 24.922 9.594 1 95.94 102 PRO A O 1
ATOM 761 N N . LEU A 1 103 ? 6.355 25.141 10.102 1 95.94 103 LEU A N 1
ATOM 762 C CA . LEU A 1 103 ? 6.723 24.609 8.797 1 95.94 103 LEU A CA 1
ATOM 763 C C . LEU A 1 103 ? 6.402 23.125 8.703 1 95.94 103 LEU A C 1
ATOM 765 O O . LEU A 1 103 ? 5.969 22.641 7.656 1 95.94 103 LEU A O 1
ATOM 769 N N . ALA A 1 104 ? 6.641 22.375 9.789 1 97.44 104 ALA A N 1
ATOM 770 C CA . ALA A 1 104 ? 6.305 20.953 9.812 1 97.44 104 ALA A CA 1
ATOM 771 C C . ALA A 1 104 ? 4.824 20.734 9.516 1 97.44 104 ALA A C 1
ATOM 773 O O . ALA A 1 104 ? 4.449 19.734 8.898 1 97.44 104 ALA A O 1
ATOM 774 N N . GLU A 1 105 ? 3.984 21.625 9.883 1 97.94 105 GLU A N 1
ATOM 775 C CA . GLU A 1 105 ? 2.537 21.516 9.719 1 97.94 105 GLU A CA 1
ATOM 776 C C . GLU A 1 105 ? 2.104 21.906 8.312 1 97.94 105 GLU A C 1
ATOM 778 O O . GLU A 1 105 ? 1.088 21.422 7.809 1 97.94 105 GLU A O 1
ATOM 783 N N . GLU A 1 106 ? 2.902 22.719 7.645 1 97.94 106 GLU A N 1
ATOM 784 C CA . GLU A 1 106 ? 2.494 23.266 6.355 1 97.94 106 GLU A CA 1
ATOM 785 C C . GLU A 1 106 ? 3.195 22.547 5.207 1 97.94 106 GLU A C 1
ATOM 787 O O . GLU A 1 106 ? 2.779 22.656 4.051 1 97.94 106 GLU A O 1
ATOM 792 N N . TRP A 1 107 ? 4.219 21.859 5.5 1 97.81 107 TRP A N 1
ATOM 793 C CA . TRP A 1 107 ? 5.172 21.328 4.531 1 97.81 107 TRP A CA 1
ATOM 794 C C . TRP A 1 107 ? 4.465 20.484 3.467 1 97.81 107 TRP A C 1
ATOM 796 O O . TRP A 1 107 ? 4.754 20.625 2.275 1 97.81 107 TRP A O 1
ATOM 806 N N . ILE A 1 108 ? 3.486 19.688 3.852 1 98.12 108 ILE A N 1
ATOM 807 C CA . ILE A 1 108 ? 2.883 18.734 2.916 1 98.12 108 ILE A CA 1
ATOM 808 C C . ILE A 1 108 ? 2.061 19.5 1.877 1 98.12 108 ILE A C 1
ATOM 810 O O . ILE A 1 108 ? 1.749 18.969 0.812 1 98.12 108 ILE A O 1
ATOM 814 N N . GLY A 1 109 ? 1.635 20.688 2.211 1 97.94 109 GLY A N 1
ATOM 815 C CA . GLY A 1 109 ? 0.796 21.484 1.325 1 97.94 109 GLY A CA 1
ATOM 816 C C . GLY A 1 109 ? 1.579 22.484 0.5 1 97.94 109 GLY A C 1
ATOM 817 O O . GLY A 1 109 ? 1.001 23.219 -0.3 1 97.94 109 GLY A O 1
ATOM 818 N N . LEU A 1 110 ? 2.885 22.469 0.645 1 97.19 110 LEU A N 1
ATOM 819 C CA . LEU A 1 110 ? 3.725 23.391 -0.095 1 97.19 110 LEU A CA 1
ATOM 820 C C . LEU A 1 110 ? 4.32 22.734 -1.331 1 97.19 110 LEU A C 1
ATOM 822 O O . LEU A 1 110 ? 4.805 21.609 -1.26 1 97.19 110 LEU A O 1
ATOM 826 N N . PRO A 1 111 ? 4.215 23.5 -2.461 1 96.75 111 PRO A N 1
ATOM 827 C CA . PRO A 1 111 ? 4.941 22.938 -3.609 1 96.75 111 PRO A CA 1
ATOM 828 C C . PRO A 1 111 ? 6.406 22.656 -3.297 1 96.75 111 PRO A C 1
ATOM 830 O O . PRO A 1 111 ? 7.047 23.406 -2.561 1 96.75 111 PRO A O 1
ATOM 833 N N . ASN A 1 112 ? 6.902 21.594 -3.791 1 95.19 112 ASN A N 1
ATOM 834 C CA . ASN A 1 112 ? 8.266 21.141 -3.516 1 95.19 112 ASN A CA 1
ATOM 835 C C . ASN A 1 112 ? 9.023 20.828 -4.805 1 95.19 112 ASN A C 1
ATOM 837 O O . ASN A 1 112 ? 8.555 20.031 -5.625 1 95.19 112 ASN A O 1
ATOM 841 N N . ALA A 1 113 ? 10.141 21.406 -4.992 1 91.38 113 ALA A N 1
ATOM 842 C CA . ALA A 1 113 ? 10.867 21.359 -6.254 1 91.38 113 ALA A CA 1
ATOM 843 C C . ALA A 1 113 ? 11.789 20.141 -6.32 1 91.38 113 ALA A C 1
ATOM 845 O O . ALA A 1 113 ? 12.375 19.859 -7.367 1 91.38 113 ALA A O 1
ATOM 846 N N . SER A 1 114 ? 11.953 19.469 -5.234 1 89.75 114 SER A N 1
ATOM 847 C CA . SER A 1 114 ? 12.781 18.266 -5.281 1 89.75 114 SER A CA 1
ATOM 848 C C . SER A 1 114 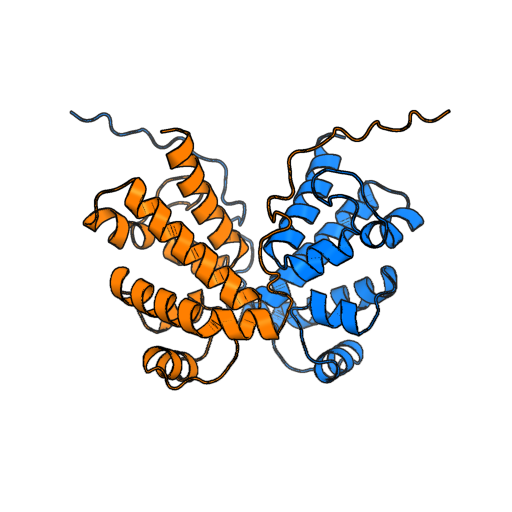? 12.273 17.297 -6.34 1 89.75 114 SER A C 1
ATOM 850 O O . SER A 1 114 ? 11.078 17.219 -6.605 1 89.75 114 SER A O 1
ATOM 852 N N . PRO A 1 115 ? 13.062 16.5 -6.902 1 88.56 115 PRO A N 1
ATOM 853 C CA . PRO A 1 115 ? 12.703 15.578 -7.973 1 88.56 115 PRO A CA 1
ATOM 854 C C . PRO A 1 115 ? 11.578 14.625 -7.574 1 88.56 115 PRO A C 1
ATOM 856 O O . PRO A 1 115 ? 10.773 14.219 -8.422 1 88.56 115 PRO A O 1
ATOM 859 N N . LEU A 1 1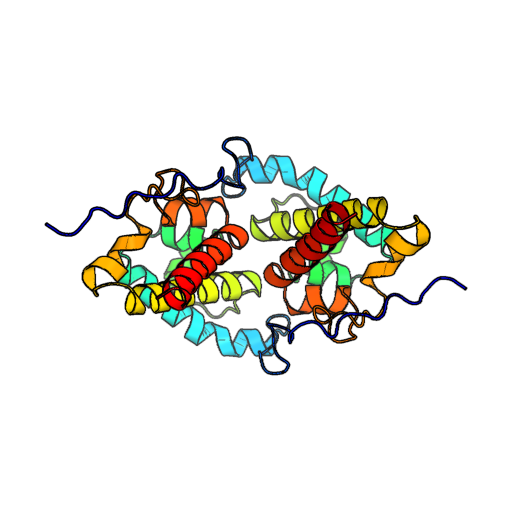16 ? 11.438 14.383 -6.34 1 89.06 116 LEU A N 1
ATOM 860 C CA . LE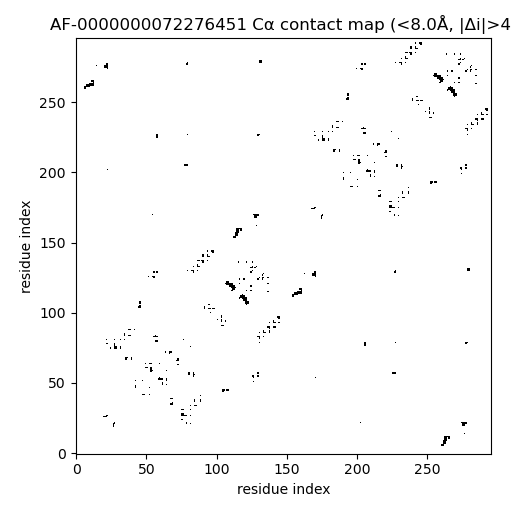U A 1 116 ? 10.422 13.453 -5.871 1 89.06 116 LEU A CA 1
ATOM 861 C C . LEU A 1 116 ? 9.023 14.047 -6.055 1 89.06 116 LEU A C 1
ATOM 863 O O . LEU A 1 116 ? 8.047 13.305 -6.219 1 89.06 116 LEU A O 1
ATOM 867 N N . TYR A 1 117 ? 8.93 15.305 -6.082 1 92.19 117 TYR A N 1
ATOM 868 C CA . TYR A 1 117 ? 7.602 15.914 -6.016 1 92.19 117 TYR A CA 1
ATOM 869 C C . TYR A 1 117 ? 7.27 16.625 -7.316 1 92.19 117 TYR A C 1
ATOM 871 O O . TYR A 1 117 ? 6.117 17 -7.551 1 92.19 117 TYR A O 1
ATOM 879 N N . HIS A 1 118 ? 8.32 16.969 -8.102 1 91.38 118 HIS A N 1
ATOM 880 C CA . HIS A 1 118 ? 8.172 17.578 -9.422 1 91.38 118 HIS A CA 1
ATOM 881 C C . HIS A 1 118 ? 7.387 18.891 -9.344 1 91.38 118 HIS A C 1
ATOM 883 O O . HIS A 1 118 ? 6.512 19.141 -10.172 1 91.38 118 HIS A O 1
ATOM 889 N N .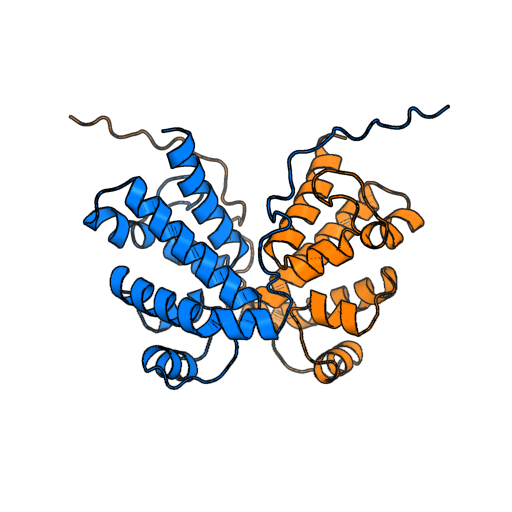 GLY A 1 119 ? 7.566 19.578 -8.289 1 94.5 119 GLY A N 1
ATOM 890 C CA . GLY A 1 119 ? 6.953 20.891 -8.133 1 94.5 119 GLY A CA 1
ATOM 891 C C . GLY A 1 119 ? 5.57 20.828 -7.512 1 94.5 119 GLY A C 1
ATOM 892 O O . GLY A 1 119 ? 4.945 21.875 -7.273 1 94.5 119 GLY A O 1
ATOM 893 N N . GLN A 1 120 ? 5.074 19.688 -7.281 1 95.44 120 GLN A N 1
ATOM 894 C CA . GLN A 1 120 ? 3.754 19.531 -6.68 1 95.44 120 GLN A CA 1
ATOM 895 C C . GLN A 1 120 ? 3.84 19.5 -5.156 1 95.44 120 GLN A C 1
ATOM 897 O O . GLN A 1 120 ? 4.93 19.359 -4.594 1 95.44 120 GLN A O 1
ATOM 902 N N . ARG A 1 121 ? 2.719 19.703 -4.566 1 97.88 121 ARG A N 1
ATOM 903 C CA . ARG A 1 121 ? 2.672 19.469 -3.129 1 97.88 121 ARG A CA 1
ATOM 904 C C . ARG A 1 121 ? 2.869 17.984 -2.814 1 97.88 121 ARG A C 1
ATOM 906 O O . ARG A 1 121 ? 2.285 17.125 -3.471 1 97.88 121 ARG A O 1
ATOM 913 N N . PRO A 1 122 ? 3.656 17.688 -1.806 1 98.19 122 PRO A N 1
ATOM 914 C CA . PRO A 1 122 ? 3.748 16.297 -1.368 1 98.19 122 PRO A CA 1
ATOM 915 C C . PRO A 1 122 ? 2.381 15.664 -1.109 1 98.19 122 PRO A C 1
ATOM 917 O O . PRO A 1 122 ? 2.18 14.484 -1.385 1 98.19 122 PRO A O 1
ATOM 920 N N . LEU A 1 123 ? 1.425 16.438 -0.668 1 98.56 123 LEU A N 1
ATOM 921 C CA . LEU A 1 123 ? 0.064 15.984 -0.405 1 98.56 123 LEU A CA 1
ATOM 922 C C . LEU A 1 123 ? -0.576 15.43 -1.671 1 98.56 123 LEU A C 1
ATOM 924 O O . LEU A 1 123 ? -1.126 14.328 -1.659 1 98.56 123 LEU A O 1
ATOM 928 N N . ASP A 1 124 ? -0.476 16.188 -2.74 1 97.38 124 ASP A N 1
ATOM 929 C CA . ASP A 1 124 ? -1.069 15.75 -4.004 1 97.38 124 ASP A CA 1
ATOM 930 C C . ASP A 1 124 ? -0.413 14.469 -4.508 1 97.38 124 ASP A C 1
ATOM 932 O O . ASP A 1 124 ? -1.098 13.562 -4.996 1 97.38 124 ASP A O 1
ATOM 936 N N . GLY A 1 125 ? 0.9 14.414 -4.387 1 96.5 125 GLY A N 1
ATOM 937 C CA . GLY A 1 125 ? 1.614 13.203 -4.77 1 96.5 125 GLY A CA 1
ATOM 938 C C . GLY A 1 125 ? 1.179 11.977 -3.988 1 96.5 125 GLY A C 1
ATOM 939 O O . GLY A 1 125 ? 1.021 10.898 -4.555 1 96.5 125 GLY A O 1
ATOM 940 N N . MET A 1 126 ? 0.968 12.164 -2.705 1 98.06 126 MET A N 1
ATOM 941 C CA . MET A 1 126 ? 0.594 11.039 -1.858 1 98.06 126 MET A CA 1
ATOM 942 C C . MET A 1 126 ? -0.827 10.57 -2.164 1 98.06 126 MET A C 1
ATOM 944 O O . MET A 1 126 ? -1.118 9.375 -2.117 1 98.06 126 MET A O 1
ATOM 948 N N . ILE A 1 127 ? -1.688 11.531 -2.516 1 97.94 127 ILE A N 1
ATOM 949 C CA . ILE A 1 127 ? -3.053 11.18 -2.887 1 97.94 127 ILE A CA 1
ATOM 950 C C . ILE A 1 127 ? -3.045 10.406 -4.203 1 97.94 127 ILE A C 1
ATOM 952 O O . ILE A 1 127 ? -3.684 9.352 -4.316 1 97.94 127 ILE A O 1
ATOM 956 N N . GLU A 1 128 ? -2.273 10.82 -5.125 1 96.12 128 GLU A N 1
ATOM 957 C CA . GLU A 1 128 ? -2.229 10.219 -6.453 1 96.12 128 GLU A CA 1
ATOM 958 C C . GLU A 1 128 ? -1.485 8.883 -6.43 1 96.12 128 GLU A C 1
ATOM 960 O O . GLU A 1 128 ? -1.916 7.918 -7.059 1 96.12 128 GLU A O 1
ATOM 965 N N . GLY A 1 129 ? -0.45 8.828 -5.676 1 96.44 129 GLY A N 1
ATOM 966 C CA . GLY A 1 129 ? 0.448 7.688 -5.73 1 96.44 129 GLY A CA 1
ATOM 967 C C . GLY A 1 129 ? 0.132 6.629 -4.688 1 96.44 129 GLY A C 1
ATOM 968 O O . GLY A 1 129 ? 0.654 5.516 -4.75 1 96.44 129 GLY A O 1
ATOM 969 N N . GLY A 1 130 ? -0.66 6.977 -3.689 1 98.12 130 GLY A N 1
ATOM 970 C CA . GLY A 1 130 ? -1.057 6.004 -2.686 1 98.12 130 GLY A CA 1
ATOM 971 C C . GLY A 1 130 ? 0.091 5.559 -1.798 1 98.12 130 GLY A C 1
ATOM 972 O O . GLY A 1 130 ? 1.009 6.336 -1.526 1 98.12 130 GLY A O 1
ATOM 973 N N . ILE A 1 131 ? -0.056 4.328 -1.343 1 98.56 131 ILE A N 1
ATOM 974 C CA . ILE A 1 131 ? 0.876 3.801 -0.353 1 98.56 131 ILE A CA 1
ATOM 975 C C . ILE A 1 131 ? 2.303 3.889 -0.89 1 98.56 131 ILE A C 1
ATOM 977 O O . ILE A 1 131 ? 3.211 4.344 -0.188 1 98.56 131 ILE A O 1
ATOM 981 N N . PRO A 1 132 ? 2.58 3.574 -2.172 1 98 132 PRO A N 1
ATOM 982 C CA . PRO A 1 132 ? 3.959 3.678 -2.652 1 98 132 PRO A CA 1
ATOM 983 C C . PRO A 1 132 ? 4.531 5.086 -2.508 1 98 132 PRO A C 1
ATOM 985 O O . PRO A 1 132 ? 5.664 5.25 -2.047 1 98 132 PRO A O 1
ATOM 988 N N . ARG A 1 133 ? 3.723 6.027 -2.818 1 97.38 133 ARG A N 1
ATOM 989 C CA . ARG A 1 133 ? 4.211 7.398 -2.74 1 97.38 133 ARG A CA 1
ATOM 990 C C . ARG A 1 133 ? 4.301 7.867 -1.292 1 97.38 133 ARG A C 1
ATOM 992 O O . ARG A 1 133 ? 5.23 8.586 -0.925 1 97.38 133 ARG A O 1
ATOM 999 N N . MET A 1 134 ? 3.346 7.473 -0.459 1 98.5 134 MET A N 1
ATOM 1000 C CA . MET A 1 134 ? 3.408 7.805 0.961 1 98.5 134 MET A CA 1
ATOM 1001 C C . MET A 1 134 ? 4.699 7.289 1.585 1 98.5 134 MET A C 1
ATOM 1003 O O . MET A 1 134 ? 5.375 8.016 2.316 1 98.5 134 MET A O 1
ATOM 1007 N N . LEU A 1 135 ? 5.02 6.094 1.209 1 98.12 135 LEU A N 1
ATOM 1008 C CA . LEU A 1 135 ? 6.23 5.484 1.749 1 98.12 135 LEU A CA 1
ATOM 1009 C C . LEU A 1 135 ? 7.477 6.176 1.205 1 98.12 135 LEU A C 1
ATOM 1011 O O . LEU A 1 135 ? 8.453 6.375 1.935 1 98.12 135 LEU A O 1
ATOM 1015 N N . ALA A 1 136 ? 7.461 6.52 -0.054 1 97.12 136 ALA A N 1
ATOM 1016 C CA . ALA A 1 136 ? 8.594 7.223 -0.654 1 97.12 136 ALA A CA 1
ATOM 1017 C C . ALA A 1 136 ? 8.82 8.57 0.026 1 97.12 136 ALA A C 1
ATOM 1019 O O . ALA A 1 136 ? 9.961 8.938 0.312 1 97.12 136 ALA A O 1
ATOM 1020 N N . VAL A 1 137 ? 7.746 9.281 0.284 1 97.75 137 VAL A N 1
ATOM 1021 C CA . VAL A 1 137 ? 7.844 10.586 0.93 1 97.75 137 VAL A CA 1
ATOM 1022 C C . VAL A 1 137 ? 8.383 10.422 2.35 1 97.75 137 VAL A C 1
ATOM 1024 O O . VAL A 1 137 ? 9.281 11.156 2.768 1 97.75 137 VAL A O 1
ATOM 1027 N N . ARG A 1 138 ? 7.832 9.445 3.049 1 97.62 138 ARG A N 1
ATOM 1028 C CA . ARG A 1 138 ? 8.32 9.188 4.398 1 97.62 138 ARG A CA 1
ATOM 1029 C C . ARG A 1 138 ? 9.805 8.844 4.391 1 97.62 138 ARG A C 1
ATOM 1031 O O . ARG A 1 138 ? 10.57 9.328 5.227 1 97.62 138 ARG A O 1
ATOM 1038 N N . ARG A 1 139 ? 10.203 8.008 3.473 1 96 139 ARG A N 1
ATOM 1039 C CA . ARG A 1 139 ? 11.602 7.617 3.375 1 96 139 ARG A CA 1
ATOM 1040 C C . ARG A 1 139 ? 12.484 8.82 3.053 1 96 139 ARG A C 1
ATOM 1042 O O . ARG A 1 139 ? 13.594 8.945 3.58 1 96 139 ARG A O 1
ATOM 1049 N N . HIS A 1 140 ? 12.023 9.602 2.135 1 96.38 140 HIS A N 1
ATOM 1050 C CA . HIS A 1 140 ? 12.758 10.805 1.782 1 96.38 140 HIS A CA 1
ATOM 1051 C C . HIS A 1 140 ? 13.016 11.68 3.01 1 96.38 140 HIS A C 1
ATOM 1053 O O . HIS A 1 140 ? 14.141 12.117 3.242 1 96.38 140 HIS A O 1
ATOM 1059 N N . ILE A 1 141 ? 12.039 11.898 3.822 1 96.88 141 ILE A N 1
ATOM 1060 C CA . ILE A 1 141 ? 12.148 12.711 5.027 1 96.88 141 ILE A CA 1
ATOM 1061 C C . ILE A 1 141 ? 13.078 12.031 6.027 1 96.88 141 ILE A C 1
ATOM 1063 O O . ILE A 1 141 ? 13.914 12.688 6.656 1 96.88 141 ILE A O 1
ATOM 1067 N N . ASP A 1 142 ? 12.938 10.711 6.137 1 95.5 142 ASP A N 1
ATOM 1068 C CA . ASP A 1 142 ? 13.812 9.961 7.027 1 95.5 142 ASP A CA 1
ATOM 1069 C C . ASP A 1 142 ? 15.273 10.078 6.59 1 95.5 142 ASP A C 1
ATOM 1071 O O . ASP A 1 142 ? 16.172 10.133 7.43 1 95.5 142 ASP A O 1
ATOM 1075 N N . ALA A 1 143 ? 15.492 10.125 5.316 1 94.62 143 ALA A N 1
ATOM 1076 C CA . ALA A 1 143 ? 16.844 10.234 4.777 1 94.62 143 ALA A CA 1
ATOM 1077 C C . ALA A 1 143 ? 17.438 11.617 5.055 1 94.62 143 ALA A C 1
ATOM 1079 O O . ALA A 1 143 ? 18.641 11.742 5.316 1 94.62 143 ALA A O 1
ATOM 1080 N N . LEU A 1 144 ? 16.641 12.609 4.992 1 92.38 144 LEU A N 1
ATOM 1081 C CA . LEU A 1 144 ? 17.109 13.961 5.285 1 92.38 144 LEU A CA 1
ATOM 1082 C C . LEU A 1 144 ? 17.531 14.094 6.742 1 92.38 144 LEU A C 1
ATOM 1084 O O . LEU A 1 144 ? 18.469 14.828 7.062 1 92.38 144 LEU A O 1
ATOM 1088 N N . ARG A 1 145 ? 16.922 13.289 7.516 1 89.62 145 ARG A N 1
ATOM 1089 C CA . ARG A 1 145 ? 17.266 13.297 8.93 1 89.62 145 ARG A CA 1
ATOM 1090 C C . ARG A 1 145 ? 18.609 12.617 9.172 1 89.62 145 ARG A C 1
ATOM 1092 O O . ARG A 1 145 ? 19.359 13.016 10.07 1 89.62 145 ARG A O 1
ATOM 1099 N N . GLY A 1 146 ? 18.781 11.414 8.484 1 81.12 146 GLY A N 1
ATOM 1100 C CA . GLY A 1 146 ? 20.031 10.664 8.648 1 81.12 146 GLY A CA 1
ATOM 1101 C C . GLY A 1 146 ? 21.219 11.359 8.031 1 81.12 146 GLY A C 1
ATOM 1102 O O . GLY A 1 146 ? 22.375 11.031 8.352 1 81.12 146 GLY A O 1
ATOM 1103 N N . GLY A 1 147 ? 21 12.133 7.039 1 71.5 147 GLY A N 1
ATOM 1104 C CA . GLY A 1 147 ? 22.078 12.93 6.477 1 71.5 147 GLY A CA 1
ATOM 1105 C C . GLY A 1 147 ? 22.375 14.18 7.285 1 71.5 147 GLY A C 1
ATOM 1106 O O . GLY A 1 147 ? 23.312 14.914 6.969 1 71.5 147 GLY A O 1
ATOM 1107 N N . LEU A 1 148 ? 21.469 14.422 8.195 1 51.53 148 LEU A N 1
ATOM 1108 C CA . LEU A 1 148 ? 21.75 15.484 9.148 1 51.53 148 LEU A CA 1
ATOM 1109 C C . LEU A 1 148 ? 22.562 14.961 10.328 1 51.53 148 LEU A C 1
ATOM 1111 O O . LEU A 1 148 ? 22.484 13.773 10.664 1 51.53 148 LEU A O 1
ATOM 1115 N N . MET B 1 1 ? 21.797 35.75 5.371 1 32.06 1 MET B N 1
ATOM 1116 C CA . MET B 1 1 ? 21.719 35.375 3.963 1 32.06 1 MET B CA 1
ATOM 1117 C C . MET B 1 1 ? 21.766 33.844 3.805 1 32.06 1 MET B C 1
ATOM 1119 O O . MET B 1 1 ? 22.828 33.25 3.963 1 32.06 1 MET B O 1
ATOM 1123 N N . THR B 1 2 ? 20.828 33.125 4.359 1 43.38 2 THR B N 1
ATOM 1124 C CA . THR B 1 2 ? 20.781 31.672 4.539 1 43.38 2 THR B CA 1
ATOM 1125 C C . THR B 1 2 ? 20.844 30.953 3.189 1 43.38 2 THR B C 1
ATOM 1127 O O . THR B 1 2 ? 20.062 31.266 2.285 1 43.38 2 THR B O 1
ATOM 1130 N N . PRO B 1 3 ? 21.969 30.391 2.898 1 36.09 3 PRO B N 1
ATOM 1131 C CA . PRO B 1 3 ? 22.141 29.859 1.545 1 36.09 3 PRO B CA 1
ATOM 1132 C C . PRO B 1 3 ? 20.938 29.047 1.072 1 36.09 3 PRO B C 1
ATOM 1134 O O . PRO B 1 3 ? 20.312 28.359 1.874 1 36.09 3 PRO B O 1
ATOM 1137 N N . ALA B 1 4 ? 20.234 29.547 0.041 1 36.91 4 ALA B N 1
ATOM 1138 C CA . ALA B 1 4 ? 19.156 28.828 -0.658 1 36.91 4 ALA B CA 1
ATOM 1139 C C . ALA B 1 4 ? 19.625 27.453 -1.128 1 36.91 4 ALA B C 1
ATOM 1141 O O . ALA B 1 4 ? 20.641 27.344 -1.819 1 36.91 4 ALA B O 1
ATOM 1142 N N . LEU B 1 5 ? 19.484 26.422 -0.314 1 34.03 5 LEU B N 1
ATOM 1143 C CA . LEU B 1 5 ? 19.828 25.062 -0.709 1 34.03 5 LEU B CA 1
ATOM 1144 C C . LEU B 1 5 ? 19.375 24.781 -2.137 1 34.03 5 LEU B C 1
ATOM 1146 O O . LEU B 1 5 ? 18.203 24.953 -2.461 1 34.03 5 LEU B O 1
ATOM 1150 N N . THR B 1 6 ? 20.297 25.031 -3.062 1 35.19 6 THR B N 1
ATOM 1151 C CA . THR B 1 6 ? 20.062 24.75 -4.473 1 35.19 6 THR B CA 1
ATOM 1152 C C . THR B 1 6 ? 19.484 23.344 -4.648 1 35.19 6 THR B C 1
ATOM 1154 O O . THR B 1 6 ? 20.094 22.359 -4.207 1 35.19 6 THR B O 1
ATOM 1157 N N . PRO B 1 7 ? 18.219 23.141 -4.926 1 31.58 7 PRO B N 1
ATOM 1158 C CA . PRO B 1 7 ? 17.562 21.844 -5.043 1 31.58 7 PRO B CA 1
ATOM 1159 C C . PRO B 1 7 ? 18.203 20.953 -6.102 1 31.58 7 PRO B C 1
ATOM 1161 O O . PRO B 1 7 ? 18.5 21.406 -7.203 1 31.58 7 PRO B O 1
ATOM 1164 N N . LEU B 1 8 ? 19.109 20.141 -5.707 1 32.78 8 LEU B N 1
ATOM 1165 C CA . LEU B 1 8 ? 19.641 19.203 -6.684 1 32.78 8 LEU B CA 1
ATOM 1166 C C . LEU B 1 8 ? 18.531 18.734 -7.633 1 32.78 8 LEU B C 1
ATOM 1168 O O . LEU B 1 8 ? 17.406 18.484 -7.211 1 32.78 8 LEU B O 1
ATOM 1172 N N . ARG B 1 9 ? 18.562 18.984 -8.883 1 35.62 9 ARG B N 1
ATOM 1173 C CA . ARG B 1 9 ? 17.703 18.625 -9.992 1 35.62 9 ARG B CA 1
ATOM 1174 C C . ARG B 1 9 ? 17.438 17.109 -10.016 1 35.62 9 ARG B C 1
ATOM 1176 O O . ARG B 1 9 ? 18.328 16.328 -10.383 1 35.62 9 ARG B O 1
ATOM 1183 N N . GLY B 1 10 ? 16.906 16.516 -8.898 1 34.09 10 GLY B N 1
ATOM 1184 C CA . GLY B 1 10 ? 16.703 15.086 -8.703 1 34.09 10 GLY B CA 1
ATOM 1185 C C . GLY B 1 10 ? 15.984 14.43 -9.867 1 34.09 10 GLY B C 1
ATOM 1186 O O . GLY B 1 10 ? 15.328 15.102 -10.672 1 34.09 10 GLY B O 1
ATOM 1187 N N . THR B 1 11 ? 16.234 13.148 -10.133 1 36.75 11 THR B N 1
ATOM 1188 C CA . THR B 1 11 ? 15.781 12.156 -11.102 1 36.75 11 THR B CA 1
ATOM 1189 C C . THR B 1 11 ? 14.258 12.117 -11.164 1 36.75 11 THR B C 1
ATOM 1191 O O . THR B 1 11 ? 13.586 12.477 -10.195 1 36.75 11 THR B O 1
ATOM 1194 N N . GLY B 1 12 ? 13.656 12.031 -12.352 1 33.91 12 GLY B N 1
ATOM 1195 C CA . GLY B 1 12 ? 12.273 12 -12.805 1 33.91 12 GLY B CA 1
ATOM 1196 C C . GLY B 1 12 ? 11.359 11.195 -11.906 1 33.91 12 GLY B C 1
ATOM 1197 O O . GLY B 1 12 ? 11.836 10.406 -11.078 1 33.91 12 GLY B O 1
ATOM 1198 N N . ASP B 1 13 ? 10.195 11.695 -11.602 1 43.62 13 ASP B N 1
ATOM 1199 C CA . ASP B 1 13 ? 9.094 11.07 -10.867 1 43.62 13 ASP B CA 1
ATOM 1200 C C . ASP B 1 13 ? 8.945 9.602 -11.258 1 43.62 13 ASP B C 1
ATOM 1202 O O . ASP B 1 13 ? 8.812 9.281 -12.438 1 43.62 13 ASP B O 1
ATOM 1206 N N . PRO B 1 14 ? 9.461 8.734 -10.539 1 42.28 14 PRO B N 1
ATOM 1207 C CA . PRO B 1 14 ? 9.203 7.359 -10.977 1 42.28 14 PRO B CA 1
ATOM 1208 C C . PRO B 1 14 ? 7.762 7.152 -11.453 1 42.28 14 PRO B C 1
ATOM 1210 O O . PRO B 1 14 ? 7.453 6.129 -12.062 1 42.28 14 PRO B O 1
ATOM 1213 N N . LEU B 1 15 ? 6.918 7.918 -10.797 1 50.72 15 LEU B N 1
ATOM 1214 C CA . LEU B 1 15 ? 5.57 7.812 -11.344 1 50.72 15 LEU B CA 1
ATOM 1215 C C . LEU B 1 15 ? 5.398 8.742 -12.547 1 50.72 15 LEU B C 1
ATOM 1217 O O . LEU B 1 15 ? 5.316 9.961 -12.383 1 50.72 15 LEU B O 1
ATOM 1221 N N . GLY B 1 16 ? 6.199 8.789 -13.383 1 44.41 16 GLY B N 1
ATOM 1222 C CA . GLY B 1 16 ? 6.266 9.578 -14.594 1 44.41 16 GLY B CA 1
ATOM 1223 C C . GLY B 1 16 ? 4.918 10.125 -15.031 1 44.41 16 GLY B C 1
ATOM 1224 O O . GLY B 1 16 ? 3.873 9.609 -14.625 1 44.41 16 GLY B O 1
ATOM 1225 N N . ALA B 1 17 ? 4.777 11.367 -15.523 1 51.94 17 ALA B N 1
ATOM 1226 C CA . ALA B 1 17 ? 3.668 12.141 -16.078 1 51.94 17 ALA B CA 1
ATOM 1227 C C . ALA B 1 17 ? 2.719 11.25 -16.859 1 51.94 17 ALA B C 1
ATOM 1229 O O . ALA B 1 17 ? 1.536 11.57 -17.016 1 51.94 17 ALA B O 1
ATOM 1230 N N . GLY B 1 18 ? 2.98 10 -17.125 1 56.22 18 GLY B N 1
ATOM 1231 C CA . GLY B 1 18 ? 2.172 9.188 -18.031 1 56.22 18 GLY B CA 1
ATOM 1232 C C . GLY B 1 18 ? 1.49 8.023 -17.344 1 56.22 18 GLY B C 1
ATOM 1233 O O . GLY B 1 18 ? 0.702 7.305 -17.953 1 56.22 18 GLY B O 1
ATOM 1234 N N . VAL B 1 19 ? 1.744 7.871 -16.125 1 62.59 19 VAL B N 1
ATOM 1235 C CA . VAL B 1 19 ? 1.114 6.711 -15.508 1 62.59 19 VAL B CA 1
ATOM 1236 C C . VAL B 1 19 ? -0.248 7.109 -14.938 1 62.59 19 VAL B C 1
ATOM 1238 O O . VAL B 1 19 ? -0.369 8.125 -14.25 1 62.59 19 VAL B O 1
ATOM 1241 N N . PRO B 1 20 ? -1.258 6.395 -15.492 1 73.69 20 PRO B N 1
ATOM 1242 C CA . PRO B 1 20 ? -2.592 6.727 -14.984 1 73.69 20 PRO B CA 1
ATOM 1243 C C . PRO B 1 20 ? -2.656 6.734 -13.461 1 73.69 20 PRO B C 1
ATOM 1245 O O . PRO B 1 20 ? -2.102 5.848 -12.805 1 73.69 20 PRO B O 1
ATOM 1248 N N . SER B 1 21 ? -3.242 7.727 -13.047 1 86 21 SER B N 1
ATOM 1249 C CA . SER B 1 21 ? -3.375 7.852 -11.602 1 86 21 SER B CA 1
ATOM 1250 C C . SER B 1 21 ? -4.402 6.871 -11.055 1 86 21 SER B C 1
ATOM 1252 O O . SER B 1 21 ? -5.566 6.887 -11.461 1 86 21 SER B O 1
ATOM 1254 N N . LEU B 1 22 ? -4.074 6.094 -10.18 1 91.44 22 LEU B N 1
ATOM 1255 C CA . LEU B 1 22 ? -4.969 5.125 -9.555 1 91.44 22 LEU B CA 1
ATOM 1256 C C . LEU B 1 22 ? -5.887 5.805 -8.547 1 91.44 22 LEU B C 1
ATOM 1258 O O . LEU B 1 22 ? -6.805 5.176 -8.016 1 91.44 22 LEU B O 1
ATOM 1262 N N . ALA B 1 23 ? -5.691 7.055 -8.391 1 93.19 23 ALA B N 1
ATOM 1263 C CA . ALA B 1 23 ? -6.574 7.812 -7.512 1 93.19 23 ALA B CA 1
ATOM 1264 C C . ALA B 1 23 ? -7.906 8.109 -8.195 1 93.19 23 ALA B C 1
ATOM 1266 O O . ALA B 1 23 ? -8.898 8.414 -7.535 1 93.19 23 ALA B O 1
ATOM 1267 N N . ASP B 1 24 ? -7.867 7.973 -9.516 1 93.44 24 ASP B N 1
ATOM 1268 C CA . ASP B 1 24 ? -9.031 8.312 -10.328 1 93.44 24 ASP B CA 1
ATOM 1269 C C . ASP B 1 24 ? -9.969 7.113 -10.477 1 93.44 24 ASP B C 1
ATOM 1271 O O . ASP B 1 24 ? -9.57 6.078 -11.016 1 93.44 24 ASP B O 1
ATOM 1275 N N . GLY B 1 25 ? -11.227 7.285 -10.109 1 93.31 25 GLY B N 1
ATOM 1276 C CA . GLY B 1 25 ? -12.211 6.215 -10.164 1 93.31 25 GLY B CA 1
ATOM 1277 C C . GLY B 1 25 ? -12.383 5.633 -11.555 1 93.31 25 GLY B C 1
ATOM 1278 O O . GLY B 1 25 ? -12.234 4.422 -11.75 1 93.31 25 GLY B O 1
ATOM 1279 N N . PRO B 1 26 ? -12.648 6.461 -12.508 1 94.19 26 PRO B N 1
ATOM 1280 C CA . PRO B 1 26 ? -12.82 5.961 -13.867 1 94.19 26 PRO B CA 1
ATOM 1281 C C . PRO B 1 26 ? -11.586 5.227 -14.391 1 94.19 26 PRO B C 1
ATOM 1283 O O . PRO B 1 26 ? -11.711 4.223 -15.094 1 94.19 26 PRO B O 1
ATOM 1286 N N . THR B 1 27 ? -10.438 5.734 -14.094 1 95.56 27 THR B N 1
ATOM 1287 C CA . THR B 1 27 ? -9.211 5.051 -14.484 1 95.56 27 THR B CA 1
ATOM 1288 C C . THR B 1 27 ? -9.133 3.67 -13.844 1 95.56 27 THR B C 1
ATOM 1290 O O . THR B 1 27 ? -8.82 2.684 -14.516 1 95.56 27 THR B O 1
ATOM 1293 N N . ARG B 1 28 ? -9.5 3.582 -12.594 1 96.88 28 ARG B N 1
ATOM 1294 C CA . ARG B 1 28 ? -9.484 2.287 -11.922 1 96.88 28 ARG B CA 1
ATOM 1295 C C . ARG B 1 28 ? -10.5 1.337 -12.539 1 96.88 28 ARG B C 1
ATOM 1297 O O . ARG B 1 28 ? -10.234 0.143 -12.695 1 96.88 28 ARG B O 1
ATOM 1304 N N . GLY B 1 29 ? -11.617 1.916 -12.836 1 97 29 GLY B N 1
ATOM 1305 C CA . GLY B 1 29 ? -12.625 1.096 -13.484 1 97 29 GLY B CA 1
ATOM 1306 C C . GLY B 1 29 ? -12.141 0.463 -14.773 1 97 29 GLY B C 1
ATOM 1307 O O . GLY B 1 29 ? -12.414 -0.708 -15.039 1 97 29 GLY B O 1
ATOM 1308 N N . ARG B 1 30 ? -11.398 1.16 -15.516 1 96.62 30 ARG B N 1
ATOM 1309 C CA . ARG B 1 30 ? -10.891 0.688 -16.797 1 96.62 30 ARG B CA 1
ATOM 1310 C C . ARG B 1 30 ? -9.828 -0.389 -16.609 1 96.62 30 ARG B C 1
ATOM 1312 O O . ARG B 1 30 ? -9.734 -1.326 -17.406 1 96.62 30 ARG B O 1
ATOM 1319 N N . LEU B 1 31 ? -9.094 -0.282 -15.539 1 97.31 31 LEU B N 1
ATOM 1320 C CA . LEU B 1 31 ? -7.961 -1.178 -15.32 1 97.31 31 LEU B CA 1
ATOM 1321 C C . LEU B 1 31 ? -8.406 -2.453 -14.609 1 97.31 31 LEU B C 1
ATOM 1323 O O . LEU B 1 31 ? -7.707 -3.469 -14.656 1 97.31 31 LEU B O 1
ATOM 1327 N N . THR B 1 32 ? -9.562 -2.445 -13.977 1 98.19 32 THR B N 1
ATOM 1328 C CA . THR B 1 32 ? -9.984 -3.48 -13.039 1 98.19 32 THR B CA 1
ATOM 1329 C C . THR B 1 32 ? -10.117 -4.824 -13.75 1 98.19 32 THR B C 1
ATOM 1331 O O . THR B 1 32 ? -9.562 -5.828 -13.297 1 98.19 32 THR B O 1
ATOM 1334 N N . PRO B 1 33 ? -10.734 -4.922 -14.922 1 97.75 33 PRO B N 1
ATOM 1335 C CA . PRO B 1 33 ? -10.898 -6.238 -15.539 1 97.75 33 PRO B CA 1
ATOM 1336 C C . PRO B 1 33 ? -9.562 -6.895 -15.891 1 97.75 33 PRO B C 1
ATOM 1338 O O . PRO B 1 33 ? -9.352 -8.07 -15.578 1 97.75 33 PRO B O 1
ATOM 1341 N N . ALA B 1 34 ? -8.672 -6.16 -16.484 1 97.81 34 ALA B N 1
ATOM 1342 C CA . ALA B 1 34 ? -7.367 -6.711 -16.844 1 97.81 34 ALA B CA 1
ATOM 1343 C C . ALA B 1 34 ? -6.57 -7.109 -15.609 1 97.81 34 ALA B C 1
ATOM 1345 O O . ALA B 1 34 ? -5.867 -8.125 -15.617 1 97.81 34 ALA B O 1
ATOM 1346 N N . ALA B 1 35 ? -6.695 -6.312 -14.586 1 98.56 35 ALA B N 1
ATOM 1347 C CA . ALA B 1 35 ? -5.992 -6.613 -13.344 1 98.56 35 ALA B CA 1
ATOM 1348 C C . ALA B 1 35 ? -6.508 -7.906 -12.719 1 98.56 35 ALA B C 1
ATOM 1350 O O . ALA B 1 35 ? -5.723 -8.758 -12.289 1 98.56 35 ALA B O 1
ATOM 1351 N N . ILE B 1 36 ? -7.805 -8.047 -12.703 1 98.69 36 ILE B N 1
ATOM 1352 C CA . ILE B 1 36 ? -8.406 -9.25 -12.133 1 98.69 36 ILE B CA 1
ATOM 1353 C C . ILE B 1 36 ? -7.988 -10.469 -12.953 1 98.69 36 ILE B C 1
ATOM 1355 O O . ILE B 1 36 ? -7.578 -11.492 -12.391 1 98.69 36 ILE B O 1
ATOM 1359 N N . ASP B 1 37 ? -7.996 -10.352 -14.219 1 98.5 37 ASP B N 1
ATOM 1360 C CA . ASP B 1 37 ? -7.57 -11.453 -15.078 1 98.5 37 ASP B CA 1
ATOM 1361 C C . ASP B 1 37 ? -6.113 -11.828 -14.805 1 98.5 37 ASP B C 1
ATOM 1363 O O . ASP B 1 37 ? -5.777 -13.008 -14.711 1 98.5 37 ASP B O 1
ATOM 1367 N N . GLY B 1 38 ? -5.293 -10.844 -14.75 1 98.62 38 GLY B N 1
ATOM 1368 C CA . GLY B 1 38 ? -3.889 -11.078 -14.453 1 98.62 38 GLY B CA 1
ATOM 1369 C C . GLY B 1 38 ? -3.666 -11.766 -13.117 1 98.62 38 GLY B C 1
ATOM 1370 O O . GLY B 1 38 ? -2.842 -12.672 -13.008 1 98.62 38 GLY B O 1
ATOM 1371 N N . PHE B 1 39 ? -4.441 -11.336 -12.203 1 98.81 39 PHE B N 1
ATOM 1372 C CA . PHE B 1 39 ? -4.277 -11.922 -10.875 1 98.81 39 PHE B CA 1
ATOM 1373 C C . PHE B 1 39 ? -4.785 -13.359 -10.852 1 98.81 39 PHE B C 1
ATOM 1375 O O . PHE B 1 39 ? -4.16 -14.227 -10.242 1 98.81 39 PHE B O 1
ATOM 1382 N N . VAL B 1 40 ? -5.859 -13.617 -11.469 1 98.75 40 VAL B N 1
ATOM 1383 C CA . VAL B 1 40 ? -6.402 -14.969 -11.547 1 98.75 40 VAL B CA 1
ATOM 1384 C C . VAL B 1 40 ? -5.383 -15.898 -12.203 1 98.75 40 VAL B C 1
ATOM 1386 O O . VAL B 1 40 ? -5.141 -17 -11.719 1 98.75 40 VAL B O 1
ATOM 1389 N N . ARG B 1 41 ? -4.77 -15.477 -13.242 1 98.56 41 ARG B N 1
ATOM 1390 C CA . ARG B 1 41 ? -3.744 -16.266 -13.914 1 98.56 41 ARG B CA 1
ATOM 1391 C C . ARG B 1 41 ? -2.547 -16.5 -13 1 98.56 41 ARG B C 1
ATOM 1393 O O . ARG B 1 41 ? -2.01 -17.609 -12.953 1 98.56 41 ARG B O 1
ATOM 1400 N N . LEU B 1 42 ? -2.186 -15.469 -12.32 1 98.62 42 LEU B N 1
ATOM 1401 C CA . LEU B 1 42 ? -1.038 -15.57 -11.43 1 98.62 42 LEU B CA 1
ATOM 1402 C C . LEU B 1 42 ? -1.302 -16.578 -10.312 1 98.62 42 LEU B C 1
ATOM 1404 O O . LEU B 1 42 ? -0.409 -17.344 -9.945 1 98.62 42 LEU B O 1
ATOM 1408 N N . VAL B 1 43 ? -2.48 -16.562 -9.773 1 98.69 43 VAL B N 1
ATOM 1409 C CA . VAL B 1 43 ? -2.877 -17.5 -8.727 1 98.69 43 VAL B CA 1
ATOM 1410 C C . VAL B 1 43 ? -2.756 -18.938 -9.242 1 98.69 43 VAL B C 1
ATOM 1412 O O . VAL B 1 43 ? -2.289 -19.828 -8.523 1 98.69 43 VAL B O 1
ATOM 1415 N N . ALA B 1 44 ? -3.158 -19.125 -10.453 1 98.5 44 ALA B N 1
ATOM 1416 C CA . ALA B 1 44 ? -3.051 -20.453 -11.062 1 98.5 44 ALA B CA 1
ATOM 1417 C C . ALA B 1 44 ? -1.59 -20.844 -11.273 1 98.5 44 ALA B C 1
ATOM 1419 O O . ALA B 1 44 ? -1.188 -21.969 -10.953 1 98.5 44 ALA B O 1
ATOM 1420 N N . ILE B 1 45 ? -0.772 -19.922 -11.734 1 98.38 45 ILE B N 1
ATOM 1421 C CA . ILE B 1 45 ? 0.636 -20.172 -12.016 1 98.38 45 ILE B CA 1
ATOM 1422 C C . ILE B 1 45 ? 1.37 -20.531 -10.727 1 98.38 45 ILE B C 1
ATOM 1424 O O . ILE B 1 45 ? 2.15 -21.484 -10.703 1 98.38 45 ILE B O 1
ATOM 1428 N N . TRP B 1 46 ? 1.045 -19.812 -9.703 1 98.56 46 TRP B N 1
ATOM 1429 C CA . TRP B 1 46 ? 1.734 -20 -8.43 1 98.56 46 TRP B CA 1
ATOM 1430 C C . TRP B 1 46 ? 1.032 -21.062 -7.582 1 98.56 46 TRP B C 1
ATOM 1432 O O . TRP B 1 46 ? 1.473 -21.359 -6.473 1 98.56 46 TRP B O 1
ATOM 1442 N N . ARG B 1 47 ? -0.061 -21.609 -8.047 1 98.19 47 ARG B N 1
ATOM 1443 C CA . ARG B 1 47 ? -0.836 -22.625 -7.355 1 98.19 47 ARG B CA 1
ATOM 1444 C C . ARG B 1 47 ? -1.192 -22.188 -5.938 1 98.19 47 ARG B C 1
ATOM 1446 O O . ARG B 1 47 ? -0.993 -22.938 -4.98 1 98.19 47 ARG B O 1
ATOM 1453 N N . LEU B 1 48 ? -1.67 -21.031 -5.836 1 98.75 48 LEU B N 1
ATOM 1454 C CA . LEU B 1 48 ? -2.029 -20.484 -4.535 1 98.75 48 LEU B CA 1
ATOM 1455 C C . LEU B 1 48 ? -3.342 -21.078 -4.035 1 98.75 48 LEU B C 1
ATOM 1457 O O . LEU B 1 48 ? -4.254 -21.328 -4.824 1 98.75 48 LEU B O 1
ATOM 1461 N N . SER B 1 49 ? -3.396 -21.219 -2.682 1 98.56 49 SER B N 1
ATOM 1462 C CA . SER B 1 49 ? -4.688 -21.531 -2.082 1 98.56 49 SER B CA 1
ATOM 1463 C C . SER B 1 49 ? -5.625 -20.328 -2.129 1 98.56 49 SER B C 1
ATOM 1465 O O . SER B 1 49 ? -5.184 -19.203 -2.336 1 98.56 49 SER B O 1
ATOM 1467 N N . THR B 1 50 ? -6.91 -20.609 -1.904 1 98.44 50 THR B N 1
ATOM 1468 C CA . THR B 1 50 ? -7.914 -19.547 -1.826 1 98.44 50 THR B CA 1
ATOM 1469 C C . THR B 1 50 ? -7.555 -18.547 -0.734 1 98.44 50 THR B C 1
ATOM 1471 O O . THR B 1 50 ? -7.652 -17.328 -0.941 1 98.44 50 THR B O 1
ATOM 1474 N N . ALA B 1 51 ? -7.148 -19.031 0.409 1 98.06 51 ALA B N 1
ATOM 1475 C CA . ALA B 1 51 ? -6.793 -18.172 1.53 1 98.06 51 ALA B CA 1
ATOM 1476 C C . ALA B 1 51 ? -5.617 -17.266 1.17 1 98.06 51 ALA B C 1
ATOM 1478 O O . ALA B 1 51 ? -5.621 -16.078 1.498 1 98.06 51 ALA B O 1
ATOM 1479 N N . GLU B 1 52 ? -4.609 -17.812 0.474 1 98.5 52 GLU B N 1
ATOM 1480 C CA . GLU B 1 52 ? -3.443 -17.047 0.059 1 98.5 52 GLU B CA 1
ATOM 1481 C C . GLU B 1 52 ? -3.824 -15.977 -0.961 1 98.5 52 GLU B C 1
ATOM 1483 O O . GLU B 1 52 ? -3.365 -14.836 -0.874 1 98.5 52 GLU B O 1
ATOM 1488 N N . ALA B 1 53 ? -4.676 -16.328 -1.917 1 98.81 53 ALA B N 1
ATOM 1489 C CA . ALA B 1 53 ? -5.129 -15.383 -2.932 1 98.81 53 ALA B CA 1
ATOM 1490 C C . ALA B 1 53 ? -5.883 -14.219 -2.295 1 98.81 53 ALA B C 1
ATOM 1492 O O . ALA B 1 53 ? -5.613 -13.055 -2.604 1 98.81 53 ALA B O 1
ATOM 1493 N N . CYS B 1 54 ? -6.754 -14.555 -1.391 1 98.62 54 CYS B N 1
ATOM 1494 C CA . CYS B 1 54 ? -7.539 -13.539 -0.699 1 98.62 54 CYS B CA 1
ATOM 1495 C C . CYS B 1 54 ? -6.641 -12.602 0.101 1 98.62 54 CYS B C 1
ATOM 1497 O O . CYS B 1 54 ? -6.812 -11.383 0.065 1 98.62 54 CYS B O 1
ATOM 1499 N N . ALA B 1 55 ? -5.695 -13.148 0.792 1 98.19 55 ALA B N 1
ATOM 1500 C CA . ALA B 1 55 ? -4.777 -12.359 1.611 1 98.19 55 ALA B CA 1
ATOM 1501 C C . ALA B 1 55 ? -3.932 -11.422 0.746 1 98.19 55 ALA B C 1
ATOM 1503 O O . ALA B 1 55 ? -3.773 -10.242 1.067 1 98.19 55 ALA B O 1
ATOM 1504 N N . LEU B 1 56 ? -3.438 -11.906 -0.377 1 98.69 56 LEU B N 1
ATOM 1505 C CA . LEU B 1 56 ? -2.588 -11.117 -1.26 1 98.69 56 LEU B CA 1
ATOM 1506 C C . LEU B 1 56 ? -3.369 -9.961 -1.877 1 98.69 56 LEU B C 1
ATOM 1508 O O . LEU B 1 56 ? -2.801 -8.906 -2.172 1 98.69 56 LEU B O 1
ATOM 1512 N N . LEU B 1 57 ? -4.652 -10.156 -2.006 1 98.31 57 LEU B N 1
ATOM 1513 C CA . LEU B 1 57 ? -5.492 -9.125 -2.609 1 98.31 57 LEU B CA 1
ATOM 1514 C C . LEU B 1 57 ? -5.949 -8.109 -1.564 1 98.31 57 LEU B C 1
ATOM 1516 O O . LEU B 1 57 ? -6.641 -7.145 -1.892 1 98.31 57 LEU B O 1
ATOM 1520 N N . GLY B 1 58 ? -5.562 -8.305 -0.318 1 96.94 58 GLY B N 1
ATOM 1521 C CA . GLY B 1 58 ? -5.93 -7.379 0.742 1 96.94 58 GLY B CA 1
ATOM 1522 C C . GLY B 1 58 ? -7.043 -7.902 1.63 1 96.94 58 GLY B C 1
ATOM 1523 O O . GLY B 1 58 ? -7.914 -7.141 2.057 1 96.94 58 GLY B O 1
ATOM 1524 N N . ASP B 1 59 ? -7.082 -9.188 1.71 1 96.19 59 ASP B N 1
ATOM 1525 C CA . ASP B 1 59 ? -8.016 -9.883 2.6 1 96.19 59 ASP B CA 1
ATOM 1526 C C . ASP B 1 59 ? -9.453 -9.734 2.111 1 96.19 59 ASP B C 1
ATOM 1528 O O . ASP B 1 59 ? -10.352 -9.438 2.896 1 96.19 59 ASP B O 1
ATOM 1532 N N . VAL B 1 60 ? -9.617 -9.852 0.834 1 97.06 60 VAL B N 1
ATOM 1533 C CA . VAL B 1 60 ? -10.984 -9.906 0.307 1 97.06 60 VAL B CA 1
ATOM 1534 C C . VAL B 1 60 ? -11.664 -11.195 0.768 1 97.06 60 VAL B C 1
ATOM 1536 O O . VAL B 1 60 ? -10.992 -12.188 1.053 1 97.06 60 VAL B O 1
ATOM 1539 N N . SER B 1 61 ? -12.969 -11.203 0.812 1 97.19 61 SER B N 1
ATOM 1540 C CA . SER B 1 61 ? -13.695 -12.398 1.206 1 97.19 61 SER B CA 1
ATOM 1541 C C . SER B 1 61 ? -13.57 -13.5 0.155 1 97.19 61 SER B C 1
ATOM 1543 O O . SER B 1 61 ? -13.406 -13.211 -1.032 1 97.19 61 SER B O 1
ATOM 1545 N N . GLU B 1 62 ? -13.727 -14.711 0.59 1 98.25 62 GLU B N 1
ATOM 1546 C CA . GLU B 1 62 ? -13.734 -15.828 -0.348 1 98.25 62 GLU B CA 1
ATOM 1547 C C . GLU B 1 62 ? -14.859 -15.688 -1.366 1 98.25 62 GLU B C 1
ATOM 1549 O O . GLU B 1 62 ? -14.703 -16.062 -2.531 1 98.25 62 GLU B O 1
ATOM 1554 N N . ARG B 1 63 ? -15.906 -15.18 -0.921 1 97.94 63 ARG B N 1
ATOM 1555 C CA . ARG B 1 63 ? -17.047 -14.953 -1.81 1 97.94 63 ARG B CA 1
ATOM 1556 C C . ARG B 1 63 ? -16.672 -14 -2.943 1 97.94 63 ARG B C 1
ATOM 1558 O O . ARG B 1 63 ? -16.938 -14.289 -4.113 1 97.94 63 ARG B O 1
ATOM 1565 N N . THR B 1 64 ? -16.125 -12.883 -2.574 1 98 64 THR B N 1
ATOM 1566 C CA . THR B 1 64 ? -15.695 -11.906 -3.564 1 98 64 THR B CA 1
ATOM 1567 C C . THR B 1 64 ? -14.656 -12.508 -4.512 1 98 64 THR B C 1
ATOM 1569 O O . THR B 1 64 ? -14.75 -12.344 -5.73 1 98 64 THR B O 1
ATOM 1572 N N . TRP B 1 65 ? -13.742 -13.258 -3.953 1 98.5 65 TRP B N 1
ATOM 1573 C CA . TRP B 1 65 ? -12.703 -13.883 -4.762 1 98.5 65 TRP B CA 1
ATOM 1574 C C . TRP B 1 65 ? -13.297 -14.867 -5.758 1 98.5 65 TRP B C 1
ATOM 1576 O O . TRP B 1 65 ? -12.922 -14.883 -6.93 1 98.5 65 TRP B O 1
ATOM 1586 N N . PHE B 1 66 ? -14.195 -15.609 -5.316 1 98.25 66 PHE B N 1
ATOM 1587 C CA . PHE B 1 66 ? -14.828 -16.578 -6.195 1 98.25 66 PHE B CA 1
ATOM 1588 C C . PHE B 1 66 ? -15.555 -15.891 -7.344 1 98.25 66 PHE B C 1
ATOM 1590 O O . PHE B 1 66 ? -15.492 -16.344 -8.484 1 98.25 66 PHE B O 1
ATOM 1597 N N . ARG B 1 67 ? -16.172 -14.805 -7.02 1 98.19 67 ARG B N 1
ATOM 1598 C CA . ARG B 1 67 ? -16.844 -14.047 -8.07 1 98.19 67 ARG B CA 1
ATOM 1599 C C . ARG B 1 67 ? -15.836 -13.484 -9.07 1 98.19 67 ARG B C 1
ATOM 1601 O O . ARG B 1 67 ? -16.109 -13.445 -10.273 1 98.19 67 ARG B O 1
ATOM 1608 N N . MET B 1 68 ? -14.766 -13.031 -8.594 1 98.31 68 MET B N 1
ATOM 1609 C CA . MET B 1 68 ? -13.719 -12.516 -9.461 1 98.31 68 MET B CA 1
ATOM 1610 C C . MET B 1 68 ? -13.188 -13.617 -10.383 1 98.31 68 MET B C 1
ATOM 1612 O O . MET B 1 68 ? -13.055 -13.414 -11.586 1 98.31 68 MET B O 1
ATOM 1616 N N . LYS B 1 69 ? -12.938 -14.664 -9.805 1 97.69 69 LYS B N 1
ATOM 1617 C CA . LYS B 1 69 ? -12.414 -15.797 -10.547 1 97.69 69 LYS B CA 1
ATOM 1618 C C . LYS B 1 69 ? -13.383 -16.234 -11.648 1 97.69 69 LYS B C 1
ATOM 1620 O O . LYS B 1 69 ? -12.953 -16.641 -12.734 1 97.69 69 LYS B O 1
ATOM 1625 N N . LYS B 1 70 ? -14.594 -16.094 -11.367 1 97.44 70 LYS B N 1
ATOM 1626 C CA . LYS B 1 70 ? -15.625 -16.562 -12.289 1 97.44 70 LYS B CA 1
ATOM 1627 C C . LYS B 1 70 ? -15.977 -15.469 -13.305 1 97.44 70 LYS B C 1
ATOM 1629 O O . LYS B 1 70 ? -16.734 -15.719 -14.242 1 97.44 70 LYS B O 1
ATOM 1634 N N . GLY B 1 71 ? -15.531 -14.289 -13.07 1 96.56 71 GLY B N 1
ATOM 1635 C CA . GLY B 1 71 ? -15.836 -13.188 -13.969 1 96.56 71 GLY B CA 1
ATOM 1636 C C . GLY B 1 71 ? -17.203 -12.57 -13.719 1 96.56 71 GLY B C 1
ATOM 1637 O O . GLY B 1 71 ? -17.766 -11.93 -14.602 1 96.56 71 GLY B O 1
ATOM 1638 N N . THR B 1 72 ? -17.734 -12.711 -12.523 1 97 72 THR B N 1
ATOM 1639 C CA . THR B 1 72 ? -19.078 -12.219 -12.234 1 97 72 THR B CA 1
ATOM 1640 C C . THR B 1 72 ? -19.031 -11.047 -11.266 1 97 72 THR B C 1
ATOM 1642 O O . THR B 1 72 ? -20.078 -10.523 -10.867 1 97 72 THR B O 1
ATOM 1645 N N . TRP B 1 73 ? -17.875 -10.734 -10.852 1 97.06 73 TRP B N 1
ATOM 1646 C CA . TRP B 1 73 ? -17.734 -9.57 -9.984 1 97.06 73 TRP B CA 1
ATOM 1647 C C . TRP B 1 73 ? -17.797 -8.273 -10.789 1 97.06 73 TRP B C 1
ATOM 1649 O O . TRP B 1 73 ? -17.109 -8.133 -11.805 1 97.06 73 TRP B O 1
ATOM 1659 N N . SER B 1 74 ? -18.578 -7.281 -10.453 1 94.81 74 SER B N 1
ATOM 1660 C CA . SER B 1 74 ? -18.812 -6.059 -11.219 1 94.81 74 SER B CA 1
ATOM 1661 C C . SER B 1 74 ? -18.281 -4.836 -10.469 1 94.81 74 SER B C 1
ATOM 1663 O O . SER B 1 74 ? -18.625 -3.699 -10.812 1 94.81 74 SER B O 1
ATOM 1665 N N . GLY B 1 75 ? -17.516 -4.953 -9.586 1 96.06 75 GLY B N 1
ATOM 1666 C CA . GLY B 1 75 ? -17.016 -3.824 -8.828 1 96.06 75 GLY B CA 1
ATOM 1667 C C . GLY B 1 75 ? -15.773 -3.195 -9.445 1 96.06 75 GLY B C 1
ATOM 1668 O O . GLY B 1 75 ? -15.414 -3.512 -10.578 1 96.06 75 GLY B O 1
ATOM 1669 N N . THR B 1 76 ? -15.25 -2.137 -8.867 1 97.31 76 THR B N 1
ATOM 1670 C CA . THR B 1 76 ? -13.992 -1.479 -9.195 1 97.31 76 THR B CA 1
ATOM 1671 C C . THR B 1 76 ? -12.961 -1.69 -8.086 1 97.31 76 THR B C 1
ATOM 1673 O O . THR B 1 76 ? -13.258 -1.467 -6.914 1 97.31 76 THR B O 1
ATOM 1676 N N . LEU B 1 77 ? -11.812 -2.146 -8.477 1 97.94 77 LEU B N 1
ATOM 1677 C CA . LEU B 1 77 ? -10.75 -2.346 -7.492 1 97.94 77 LEU B CA 1
ATOM 1678 C C . LEU B 1 77 ? -10.32 -1.017 -6.883 1 97.94 77 LEU B C 1
ATOM 1680 O O . LEU B 1 77 ? -10.258 0 -7.578 1 97.94 77 LEU B O 1
ATOM 1684 N N . SER B 1 78 ? -10.023 -1.05 -5.621 1 97.88 78 SER B N 1
ATOM 1685 C CA . SER B 1 78 ? -9.445 0.117 -4.961 1 97.88 78 SER B CA 1
ATOM 1686 C C . SER B 1 78 ? -8.047 0.417 -5.492 1 97.88 78 SER B C 1
ATOM 1688 O O . SER B 1 78 ? -7.438 -0.424 -6.152 1 97.88 78 SER B O 1
ATOM 1690 N N . GLN B 1 79 ? -7.582 1.569 -5.211 1 98.06 79 GLN B N 1
ATOM 1691 C CA . GLN B 1 79 ? -6.207 1.932 -5.535 1 98.06 79 GLN B CA 1
ATOM 1692 C C . GLN B 1 79 ? -5.219 0.927 -4.953 1 98.06 79 GLN B C 1
ATOM 1694 O O . GLN B 1 79 ? -4.277 0.509 -5.629 1 98.06 79 GLN B O 1
ATOM 1699 N N . ASP B 1 80 ? -5.434 0.48 -3.725 1 98.62 80 ASP B N 1
ATOM 1700 C CA . ASP B 1 80 ? -4.508 -0.416 -3.037 1 98.62 80 ASP B CA 1
ATOM 1701 C C . ASP B 1 80 ? -4.543 -1.815 -3.648 1 98.62 80 ASP B C 1
ATOM 1703 O O . ASP B 1 80 ? -3.502 -2.459 -3.799 1 98.62 80 ASP B O 1
ATOM 1707 N N . ALA B 1 81 ? -5.711 -2.305 -3.998 1 98.56 81 ALA B N 1
ATOM 1708 C CA . ALA B 1 81 ? -5.809 -3.619 -4.629 1 98.56 81 ALA B CA 1
ATOM 1709 C C . ALA B 1 81 ? -5.094 -3.635 -5.977 1 98.56 81 ALA B C 1
ATOM 1711 O O . ALA B 1 81 ? -4.395 -4.598 -6.305 1 98.56 81 ALA B O 1
ATOM 1712 N N . LEU B 1 82 ? -5.266 -2.555 -6.738 1 98.5 82 LEU B N 1
ATOM 1713 C CA . LEU B 1 82 ? -4.57 -2.455 -8.023 1 98.5 82 LEU B CA 1
ATOM 1714 C C . LEU B 1 82 ? -3.062 -2.396 -7.82 1 98.5 82 LEU B C 1
ATOM 1716 O O . LEU B 1 82 ? -2.305 -3.004 -8.578 1 98.5 82 LEU B O 1
ATOM 1720 N N . THR B 1 83 ? -2.648 -1.692 -6.793 1 98.5 83 THR B N 1
ATOM 1721 C CA . THR B 1 83 ? -1.229 -1.62 -6.465 1 98.5 83 THR B CA 1
ATOM 1722 C C . THR B 1 83 ? -0.684 -3 -6.109 1 98.5 83 THR B C 1
ATOM 1724 O O . THR B 1 83 ? 0.388 -3.391 -6.574 1 98.5 83 THR B O 1
ATOM 1727 N N . ARG B 1 84 ? -1.428 -3.748 -5.277 1 98.88 84 ARG B N 1
ATOM 1728 C CA . ARG B 1 84 ? -1.031 -5.105 -4.914 1 98.88 84 ARG B CA 1
ATOM 1729 C C . ARG B 1 84 ? -0.876 -5.98 -6.156 1 98.88 84 ARG B C 1
ATOM 1731 O O . ARG B 1 84 ? 0.16 -6.621 -6.344 1 98.88 84 ARG B O 1
ATOM 1738 N N . ILE B 1 85 ? -1.847 -5.926 -7.02 1 98.81 85 ILE B N 1
ATOM 1739 C CA . ILE B 1 85 ? -1.836 -6.77 -8.211 1 98.81 85 ILE B CA 1
ATOM 1740 C C . ILE B 1 85 ? -0.68 -6.363 -9.117 1 98.81 85 ILE B C 1
ATOM 1742 O O . ILE B 1 85 ? 0.04 -7.219 -9.641 1 98.81 85 ILE B O 1
ATOM 1746 N N . SER B 1 86 ? -0.504 -5.098 -9.328 1 98.25 86 SER B N 1
ATOM 1747 C CA . SER B 1 86 ? 0.59 -4.594 -10.148 1 98.25 86 SER B CA 1
ATOM 1748 C C . SER B 1 86 ? 1.942 -5.059 -9.617 1 98.25 86 SER B C 1
ATOM 1750 O O . SER B 1 86 ? 2.801 -5.496 -10.383 1 98.25 86 SER B O 1
ATOM 1752 N N . ALA B 1 87 ? 2.141 -4.98 -8.312 1 98.5 87 ALA B N 1
ATOM 1753 C CA . ALA B 1 87 ? 3.389 -5.422 -7.691 1 98.5 87 ALA B CA 1
ATOM 1754 C C . ALA B 1 87 ? 3.623 -6.91 -7.934 1 98.5 87 ALA B C 1
ATOM 1756 O O . ALA B 1 87 ? 4.738 -7.324 -8.258 1 98.5 87 ALA B O 1
ATOM 1757 N N . LEU B 1 88 ? 2.592 -7.699 -7.816 1 98.81 88 LEU B N 1
ATOM 1758 C CA . LEU B 1 88 ? 2.705 -9.148 -7.949 1 98.81 88 LEU B CA 1
ATOM 1759 C C . LEU B 1 88 ? 2.959 -9.539 -9.398 1 98.81 88 LEU B C 1
ATOM 1761 O O . LEU B 1 88 ? 3.789 -10.414 -9.68 1 98.81 88 LEU B O 1
ATOM 1765 N N . ILE B 1 89 ? 2.25 -8.891 -10.312 1 98.56 89 ILE B N 1
ATOM 1766 C CA . ILE B 1 89 ? 2.447 -9.164 -11.734 1 98.56 89 ILE B CA 1
ATOM 1767 C C . ILE B 1 89 ? 3.857 -8.75 -12.148 1 98.56 89 ILE B C 1
ATOM 1769 O O . ILE B 1 89 ? 4.547 -9.492 -12.852 1 98.56 89 ILE B O 1
ATOM 1773 N N . GLY B 1 90 ? 4.273 -7.574 -11.648 1 98.19 90 GLY B N 1
ATOM 1774 C CA . GLY B 1 90 ? 5.637 -7.141 -11.914 1 98.19 90 GLY B CA 1
ATOM 1775 C C . GLY B 1 90 ? 6.684 -8.078 -11.344 1 98.19 90 GLY B C 1
ATOM 1776 O O . GLY B 1 90 ? 7.703 -8.344 -11.984 1 98.19 90 GLY B O 1
ATOM 1777 N N . LEU B 1 91 ? 6.406 -8.531 -10.164 1 98.56 91 LEU B N 1
ATOM 1778 C CA . LEU B 1 91 ? 7.297 -9.508 -9.547 1 98.56 91 LEU B CA 1
ATOM 1779 C C . LEU B 1 91 ? 7.426 -10.75 -10.422 1 98.56 91 LEU B C 1
ATOM 1781 O O . LEU B 1 91 ? 8.539 -11.203 -10.703 1 98.56 91 LEU B O 1
ATOM 1785 N N . TYR B 1 92 ? 6.34 -11.305 -10.867 1 98.5 92 TYR B N 1
ATOM 1786 C CA . TYR B 1 92 ? 6.367 -12.516 -11.68 1 98.5 92 TYR B CA 1
ATOM 1787 C C . TYR B 1 92 ? 7.109 -12.273 -12.992 1 98.5 92 TYR B C 1
ATOM 1789 O O . TYR B 1 92 ? 7.895 -13.117 -13.43 1 98.5 92 TYR B O 1
ATOM 1797 N N . LYS B 1 93 ? 6.883 -11.148 -13.617 1 97.94 93 LYS B N 1
ATOM 1798 C CA . LYS B 1 93 ? 7.609 -10.812 -14.836 1 97.94 93 LYS B CA 1
ATOM 1799 C C . LYS B 1 93 ? 9.117 -10.781 -14.594 1 97.94 93 LYS B C 1
ATOM 1801 O O . LYS B 1 93 ? 9.891 -11.281 -15.406 1 97.94 93 LYS B O 1
ATOM 1806 N N . GLY B 1 94 ? 9.516 -10.211 -13.477 1 97.94 94 GLY B N 1
ATOM 1807 C CA . GLY B 1 94 ? 10.922 -10.203 -13.109 1 97.94 94 GLY B CA 1
ATOM 1808 C C . GLY B 1 94 ? 11.492 -11.586 -12.875 1 97.94 94 GLY B C 1
ATOM 1809 O O . GLY B 1 94 ? 12.602 -11.898 -13.32 1 97.94 94 GLY B O 1
ATOM 1810 N N . LEU B 1 95 ? 10.75 -12.398 -12.203 1 98.06 95 LEU B N 1
ATOM 1811 C CA . LEU B 1 95 ? 11.18 -13.766 -11.945 1 98.06 95 LEU B CA 1
ATOM 1812 C C . LEU B 1 95 ? 11.391 -14.523 -13.25 1 98.06 95 LEU B C 1
ATOM 1814 O O . LEU B 1 95 ? 12.367 -15.266 -13.391 1 98.06 95 LEU B O 1
ATOM 1818 N N . ARG B 1 96 ? 10.5 -14.297 -14.195 1 97.75 96 ARG B N 1
ATOM 1819 C CA . ARG B 1 96 ? 10.578 -15 -15.477 1 97.75 96 ARG B CA 1
ATOM 1820 C C . ARG B 1 96 ? 11.812 -14.57 -16.25 1 97.75 96 ARG B C 1
ATOM 1822 O O . ARG B 1 96 ? 12.305 -15.32 -17.109 1 97.75 96 ARG B O 1
ATOM 1829 N N . LEU B 1 97 ? 12.297 -13.445 -15.969 1 97.06 97 LEU B N 1
ATOM 1830 C CA . LEU B 1 97 ? 13.5 -12.953 -16.641 1 97.06 97 LEU B CA 1
ATOM 1831 C C . LEU B 1 97 ? 14.758 -13.516 -15.984 1 97.06 97 LEU B C 1
ATOM 1833 O O . LEU B 1 97 ? 15.797 -13.641 -16.625 1 97.06 97 LEU B O 1
ATOM 1837 N N . LEU B 1 98 ? 14.719 -13.922 -14.766 1 95.62 98 LEU B N 1
ATOM 1838 C CA . LEU B 1 98 ? 15.883 -14.328 -13.984 1 95.62 98 LEU B CA 1
ATOM 1839 C C . LEU B 1 98 ? 16.016 -15.844 -13.969 1 95.62 98 LEU B C 1
ATOM 1841 O O . LEU B 1 98 ? 17.141 -16.375 -13.852 1 95.62 98 LEU B O 1
ATOM 1845 N N . PHE B 1 99 ? 14.914 -16.469 -14.023 1 95.56 99 PHE B N 1
ATOM 1846 C CA . PHE B 1 99 ? 14.914 -17.906 -13.742 1 95.56 99 PHE B CA 1
ATOM 1847 C C . PHE B 1 99 ? 14.25 -18.672 -14.875 1 95.56 99 PHE B C 1
ATOM 1849 O O . PHE B 1 99 ? 13.578 -18.078 -15.727 1 95.56 99 PHE B O 1
ATOM 1856 N N . SER B 1 100 ? 14.531 -20.016 -14.789 1 95.44 100 SER B N 1
ATOM 1857 C CA . SER B 1 100 ? 13.75 -20.906 -15.648 1 95.44 100 SER B CA 1
ATOM 1858 C C . SER B 1 100 ? 12.266 -20.859 -15.289 1 95.44 100 SER B C 1
ATOM 1860 O O . SER B 1 100 ? 11.898 -20.453 -14.188 1 95.44 100 SER B O 1
ATOM 1862 N N . SER B 1 101 ? 11.43 -21.328 -16.25 1 93.12 101 SER B N 1
ATOM 1863 C CA . SER B 1 101 ? 9.984 -21.25 -16.062 1 93.12 101 SER B CA 1
ATOM 1864 C C . SER B 1 101 ? 9.547 -22 -14.805 1 93.12 101 SER B C 1
ATOM 1866 O O . SER B 1 101 ? 8.828 -21.453 -13.969 1 93.12 101 SER B O 1
ATOM 1868 N N . PRO B 1 102 ? 10.031 -23.172 -14.586 1 95.94 102 PRO B N 1
ATOM 1869 C CA . PRO B 1 102 ? 9.586 -23.891 -13.383 1 95.94 102 PRO B CA 1
ATOM 1870 C C . PRO B 1 102 ? 10 -23.172 -12.094 1 95.94 102 PRO B C 1
ATOM 1872 O O . PRO B 1 102 ? 9.211 -23.094 -11.148 1 95.94 102 PRO B O 1
ATOM 1875 N N . LEU B 1 103 ? 11.195 -22.703 -12.102 1 95.94 103 LEU B N 1
ATOM 1876 C CA . LEU B 1 103 ? 11.656 -22.047 -10.883 1 95.94 103 LEU B CA 1
ATOM 1877 C C . LEU B 1 103 ? 10.945 -20.703 -10.68 1 95.94 103 LEU B C 1
ATOM 1879 O O . LEU B 1 103 ? 10.617 -20.344 -9.547 1 95.94 103 LEU B O 1
ATOM 1883 N N . ALA B 1 104 ? 10.719 -19.953 -11.766 1 97.44 104 ALA B N 1
ATOM 1884 C CA . ALA B 1 104 ? 9.984 -18.688 -11.664 1 97.44 104 ALA B CA 1
ATOM 1885 C C . ALA B 1 104 ? 8.602 -18.906 -11.062 1 97.44 104 ALA B C 1
ATOM 1887 O O . ALA B 1 104 ? 8.086 -18.031 -10.352 1 97.44 104 ALA B O 1
ATOM 1888 N N . GLU B 1 105 ? 8 -20.016 -11.266 1 97.94 105 GLU B N 1
ATOM 1889 C CA . GLU B 1 105 ? 6.648 -20.328 -10.805 1 97.94 105 GLU B CA 1
ATOM 1890 C C . GLU B 1 105 ? 6.656 -20.781 -9.352 1 97.94 105 GLU B C 1
ATOM 1892 O O . GLU B 1 105 ? 5.668 -20.609 -8.633 1 97.94 105 GLU B O 1
ATOM 1897 N N . GLU B 1 106 ? 7.773 -21.297 -8.898 1 97.94 106 GLU B N 1
ATOM 1898 C CA . GLU B 1 106 ? 7.82 -21.906 -7.566 1 97.94 106 GLU B CA 1
ATOM 1899 C C . GLU B 1 106 ? 8.508 -20.969 -6.566 1 97.94 106 GLU B C 1
ATOM 1901 O O . GLU B 1 106 ? 8.391 -21.172 -5.355 1 97.94 106 GLU B O 1
ATOM 1906 N N . TRP B 1 107 ? 9.203 -20.031 -7.047 1 97.81 107 TRP B N 1
ATOM 1907 C CA . TRP B 1 107 ? 10.141 -19.219 -6.281 1 97.81 107 TRP B CA 1
ATOM 1908 C C . TRP B 1 107 ? 9.453 -18.594 -5.066 1 97.81 107 TRP B C 1
ATOM 1910 O O . TRP B 1 107 ? 10.008 -18.594 -3.967 1 97.81 107 TRP B O 1
ATOM 1920 N N . ILE B 1 108 ? 8.227 -18.109 -5.207 1 98.12 108 ILE B N 1
ATOM 1921 C CA . ILE B 1 108 ? 7.582 -17.359 -4.137 1 98.12 108 ILE B CA 1
ATOM 1922 C C . ILE B 1 108 ? 7.258 -18.297 -2.975 1 98.12 108 ILE B C 1
ATOM 1924 O O . ILE B 1 108 ? 7.043 -17.844 -1.847 1 98.12 108 ILE B O 1
ATOM 1928 N N . GLY B 1 109 ? 7.129 -19.578 -3.258 1 97.94 109 GLY B N 1
ATOM 1929 C CA . GLY B 1 109 ? 6.766 -20.547 -2.242 1 97.94 109 GLY B CA 1
ATOM 1930 C C . GLY B 1 109 ? 7.965 -21.25 -1.636 1 97.94 109 GLY B C 1
ATOM 1931 O O . GLY B 1 109 ? 7.809 -22.109 -0.761 1 97.94 109 GLY B O 1
ATOM 1932 N N . LEU B 1 110 ? 9.141 -20.859 -2.037 1 97.19 110 LEU B N 1
ATOM 1933 C CA . LEU B 1 110 ? 10.359 -21.484 -1.521 1 97.19 110 LEU B CA 1
ATOM 1934 C C . LEU B 1 110 ? 10.984 -20.625 -0.42 1 97.19 110 LEU B C 1
ATOM 1936 O O . LEU B 1 110 ? 11.102 -19.406 -0.563 1 97.19 110 LEU B O 1
ATOM 1940 N N . PRO B 1 111 ? 11.32 -21.344 0.676 1 96.75 111 PRO B N 1
ATOM 1941 C CA . PRO B 1 111 ? 12.078 -20.562 1.663 1 96.75 111 PRO B CA 1
ATOM 1942 C C . PRO B 1 111 ? 13.297 -19.875 1.061 1 96.75 111 PRO B C 1
ATOM 1944 O O . PRO B 1 111 ? 13.961 -20.438 0.18 1 96.75 111 PRO B O 1
ATOM 1947 N N . ASN B 1 112 ? 13.578 -18.703 1.476 1 95.19 112 ASN B N 1
ATOM 1948 C CA . ASN B 1 112 ? 14.664 -17.891 0.935 1 95.19 112 ASN B CA 1
ATOM 1949 C C . ASN B 1 112 ? 15.547 -17.328 2.043 1 95.19 112 ASN B C 1
ATOM 1951 O O . ASN B 1 112 ? 15.055 -16.672 2.967 1 95.19 112 ASN B O 1
ATOM 1955 N N . ALA B 1 113 ? 16.781 -17.531 1.98 1 91.44 113 ALA B N 1
ATOM 1956 C CA . ALA B 1 113 ? 17.734 -17.234 3.062 1 91.44 113 ALA B CA 1
ATOM 1957 C C . ALA B 1 113 ? 18.25 -15.805 2.975 1 91.44 113 ALA B C 1
ATOM 1959 O O . ALA B 1 113 ? 18.922 -15.328 3.881 1 91.44 113 ALA B O 1
ATOM 1960 N N . SER B 1 114 ? 17.969 -15.156 1.902 1 89.81 114 SER B N 1
ATOM 1961 C CA . SER B 1 114 ? 18.391 -13.766 1.818 1 89.81 114 SER B CA 1
ATOM 1962 C C . SER B 1 114 ? 17.859 -12.953 2.994 1 89.81 114 SER B C 1
ATOM 1964 O O . SER B 1 114 ? 16.781 -13.234 3.512 1 89.81 114 SER B O 1
ATOM 1966 N N . PRO B 1 115 ? 18.484 -11.938 3.402 1 88.62 115 PRO B N 1
ATOM 1967 C CA . PRO B 1 115 ? 18.094 -11.125 4.555 1 88.62 115 PRO B CA 1
ATOM 1968 C C . PRO B 1 115 ? 16.688 -10.555 4.43 1 88.62 115 PRO B C 1
ATOM 1970 O O . PRO B 1 115 ? 16 -10.367 5.438 1 88.62 115 PRO B O 1
ATOM 1973 N N . LEU B 1 116 ? 16.234 -10.398 3.256 1 89.19 116 LEU B N 1
ATOM 1974 C CA . LEU B 1 116 ? 14.914 -9.828 3.039 1 89.19 116 LEU B CA 1
ATOM 1975 C C . LEU B 1 116 ? 13.82 -10.797 3.488 1 89.19 116 LEU B C 1
ATOM 1977 O O . LEU B 1 116 ? 12.727 -10.367 3.867 1 89.19 116 LEU B O 1
ATOM 1981 N N . TYR B 1 117 ? 14.102 -12.023 3.488 1 92.38 117 TYR B N 1
ATOM 1982 C CA . TYR B 1 117 ? 13.031 -12.992 3.682 1 92.38 117 TYR B CA 1
ATOM 1983 C C . TYR B 1 117 ? 13.203 -13.734 5 1 92.38 117 TYR B C 1
ATOM 1985 O O . TYR B 1 117 ? 12.289 -14.43 5.449 1 92.38 117 TYR B O 1
ATOM 1993 N N . HIS B 1 118 ? 14.445 -13.734 5.539 1 91.5 118 HIS B N 1
ATOM 1994 C CA . HIS B 1 118 ? 14.75 -14.312 6.844 1 91.5 118 HIS B CA 1
ATOM 1995 C C . HIS B 1 118 ? 14.391 -15.797 6.891 1 91.5 118 HIS B C 1
ATOM 1997 O O . HIS B 1 118 ? 13.828 -16.266 7.875 1 91.5 118 HIS B O 1
ATOM 2003 N N . GLY B 1 119 ? 14.539 -16.438 5.805 1 94.56 119 GLY B N 1
ATOM 2004 C CA . GLY B 1 119 ? 14.32 -17.875 5.738 1 94.56 119 GLY B CA 1
ATOM 2005 C C . GLY B 1 119 ? 12.883 -18.25 5.426 1 94.56 119 GLY B C 1
ATOM 2006 O O . GLY B 1 119 ? 12.555 -19.422 5.305 1 94.56 119 GLY B O 1
ATOM 2007 N N . GLN B 1 120 ? 12.039 -17.312 5.336 1 95.5 120 GLN B N 1
ATOM 2008 C CA . GLN B 1 120 ? 10.633 -17.562 5.031 1 95.5 120 GLN B CA 1
ATOM 2009 C C . GLN B 1 120 ? 10.391 -17.562 3.523 1 95.5 120 GLN B C 1
ATOM 2011 O O . GLN B 1 120 ? 11.242 -17.125 2.752 1 95.5 120 GLN B O 1
ATOM 2016 N N . ARG B 1 121 ? 9.273 -18.109 3.18 1 97.94 121 ARG B N 1
ATOM 2017 C CA . ARG B 1 121 ? 8.859 -17.938 1.792 1 97.94 121 ARG B CA 1
ATOM 2018 C C . ARG B 1 121 ? 8.547 -16.469 1.489 1 97.94 121 ARG B C 1
ATOM 2020 O O . ARG B 1 121 ? 7.883 -15.797 2.281 1 97.94 121 ARG B O 1
ATOM 2027 N N . PRO B 1 122 ? 8.984 -15.992 0.341 1 98.19 122 PRO B N 1
ATOM 2028 C CA . PRO B 1 122 ? 8.57 -14.641 -0.06 1 98.19 122 PRO B CA 1
ATOM 2029 C C . PRO B 1 122 ? 7.059 -14.445 -0.009 1 98.19 122 PRO B C 1
ATOM 2031 O O . PRO B 1 122 ? 6.586 -13.359 0.34 1 98.19 122 PRO B O 1
ATOM 2034 N N . LEU B 1 123 ? 6.301 -15.484 -0.26 1 98.56 123 LEU B N 1
ATOM 2035 C CA . LEU B 1 123 ? 4.84 -15.453 -0.218 1 98.56 123 LEU B CA 1
ATOM 2036 C C . LEU B 1 123 ? 4.344 -15.062 1.171 1 98.56 123 LEU B C 1
ATOM 2038 O O . LEU B 1 123 ? 3.504 -14.172 1.308 1 98.56 123 LEU B O 1
ATOM 2042 N N . ASP B 1 124 ? 4.887 -15.719 2.168 1 97.38 124 ASP B N 1
ATOM 2043 C CA . ASP B 1 124 ? 4.469 -15.445 3.539 1 97.38 124 ASP B CA 1
ATOM 2044 C C . ASP B 1 124 ? 4.812 -14.008 3.939 1 97.38 124 ASP B C 1
ATOM 2046 O O . ASP B 1 124 ? 4.012 -13.328 4.586 1 97.38 124 ASP B O 1
ATOM 2050 N N . GLY B 1 125 ? 5.988 -13.578 3.553 1 96.56 125 GLY B N 1
ATOM 2051 C CA . GLY B 1 125 ? 6.383 -12.203 3.818 1 96.56 125 GLY B CA 1
ATOM 2052 C C . GLY B 1 125 ? 5.453 -11.18 3.186 1 96.56 125 GLY B C 1
ATOM 2053 O O . GLY B 1 125 ? 5.105 -10.18 3.811 1 96.56 125 GLY B O 1
ATOM 2054 N N . MET B 1 126 ? 5.047 -11.461 1.967 1 98.06 126 MET B N 1
ATOM 2055 C CA . MET B 1 126 ? 4.188 -10.516 1.253 1 98.06 126 MET B CA 1
ATOM 2056 C C . MET B 1 126 ? 2.791 -10.484 1.863 1 98.06 126 MET B C 1
ATOM 2058 O O . MET B 1 126 ? 2.158 -9.43 1.917 1 98.06 126 MET B O 1
ATOM 2062 N N . ILE B 1 127 ? 2.344 -11.641 2.352 1 97.94 127 ILE B N 1
ATOM 2063 C CA . ILE B 1 127 ? 1.043 -11.695 3.01 1 97.94 127 ILE B CA 1
ATOM 2064 C C . ILE B 1 127 ? 1.098 -10.914 4.32 1 97.94 127 ILE B C 1
ATOM 2066 O O . ILE B 1 127 ? 0.218 -10.094 4.602 1 97.94 127 ILE B O 1
ATOM 2070 N N . GLU B 1 128 ? 2.133 -11.055 5.047 1 96.12 128 GLU B N 1
ATOM 2071 C CA . GLU B 1 128 ? 2.275 -10.422 6.355 1 96.12 128 GLU B CA 1
ATOM 2072 C C . GLU B 1 128 ? 2.566 -8.93 6.219 1 96.12 128 GLU B C 1
ATOM 2074 O O . GLU B 1 128 ? 2.01 -8.117 6.957 1 96.12 128 GLU B O 1
ATOM 2079 N N . GLY B 1 129 ? 3.355 -8.594 5.277 1 96.44 129 GLY B N 1
ATOM 2080 C CA . GLY B 1 129 ? 3.865 -7.238 5.184 1 96.44 129 GLY B CA 1
ATOM 2081 C C . GLY B 1 129 ? 3.043 -6.355 4.266 1 96.44 129 GLY B C 1
ATOM 2082 O O . GLY B 1 129 ? 3.209 -5.133 4.258 1 96.44 129 GLY B O 1
ATOM 2083 N N . GLY B 1 130 ? 2.211 -6.953 3.432 1 98.12 130 GLY B N 1
ATOM 2084 C CA . GLY B 1 130 ? 1.346 -6.168 2.564 1 98.12 130 GLY B CA 1
ATOM 2085 C C . GLY B 1 130 ? 2.102 -5.434 1.476 1 98.12 130 GLY B C 1
ATOM 2086 O O . GLY B 1 130 ? 3.131 -5.91 0.996 1 98.12 130 GLY B O 1
ATOM 2087 N N . ILE B 1 131 ? 1.516 -4.309 1.101 1 98.56 131 ILE B N 1
ATOM 2088 C CA . ILE 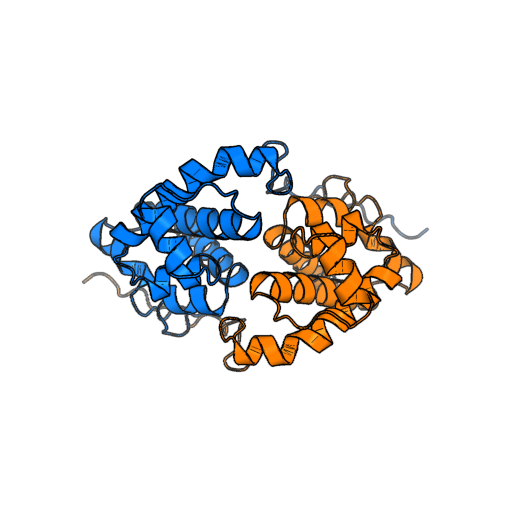B 1 131 ? 2.023 -3.564 -0.047 1 98.56 131 ILE B CA 1
ATOM 2089 C C . ILE B 1 131 ? 3.494 -3.215 0.176 1 98.56 131 ILE B C 1
ATOM 2091 O O . ILE B 1 131 ? 4.324 -3.406 -0.713 1 98.56 131 ILE B O 1
ATOM 2095 N N . PRO B 1 132 ? 3.928 -2.789 1.383 1 98 132 PRO B N 1
ATOM 2096 C CA . PRO B 1 132 ? 5.348 -2.469 1.561 1 98 132 PRO B CA 1
ATOM 2097 C C . PRO B 1 132 ? 6.262 -3.652 1.255 1 98 132 PRO B C 1
ATOM 2099 O O . PRO B 1 132 ? 7.27 -3.494 0.562 1 98 132 PRO B O 1
ATOM 2102 N N . ARG B 1 133 ? 5.848 -4.773 1.697 1 97.44 133 ARG B N 1
ATOM 2103 C CA . ARG B 1 133 ? 6.684 -5.949 1.477 1 97.44 133 ARG B CA 1
ATOM 2104 C C . ARG B 1 133 ? 6.602 -6.418 0.028 1 97.44 133 ARG B C 1
ATOM 2106 O O . ARG B 1 133 ? 7.605 -6.844 -0.549 1 97.44 133 ARG B O 1
ATOM 2113 N N . MET B 1 134 ? 5.422 -6.352 -0.574 1 98.5 134 MET B N 1
ATOM 2114 C CA . MET B 1 134 ? 5.281 -6.699 -1.985 1 98.5 134 MET B CA 1
ATOM 2115 C C . MET B 1 134 ? 6.203 -5.848 -2.852 1 98.5 134 MET B C 1
ATOM 2117 O O . MET B 1 134 ? 6.891 -6.367 -3.732 1 98.5 134 MET B O 1
ATOM 2121 N N . LEU B 1 135 ? 6.227 -4.594 -2.51 1 98.12 135 LEU B N 1
ATOM 2122 C CA . LEU B 1 135 ? 7.062 -3.676 -3.273 1 98.12 135 LEU B CA 1
ATOM 2123 C C . LEU B 1 135 ? 8.539 -3.955 -3.023 1 98.12 135 LEU B C 1
ATOM 2125 O O . LEU B 1 135 ? 9.359 -3.879 -3.947 1 98.12 135 LEU B O 1
ATOM 2129 N N . ALA B 1 136 ? 8.898 -4.25 -1.805 1 97.19 136 ALA B N 1
ATOM 2130 C CA . ALA B 1 136 ? 10.281 -4.574 -1.478 1 97.19 136 ALA B CA 1
ATOM 2131 C C . ALA B 1 136 ? 10.75 -5.812 -2.232 1 97.19 136 ALA B C 1
ATOM 2133 O O . ALA B 1 136 ? 11.867 -5.844 -2.76 1 97.19 136 ALA B O 1
ATOM 2134 N N . VAL B 1 137 ? 9.906 -6.816 -2.287 1 97.75 137 VAL B N 1
ATOM 2135 C CA . VAL B 1 137 ? 10.242 -8.055 -2.979 1 97.75 137 VAL B CA 1
ATOM 2136 C C . VAL B 1 137 ? 10.398 -7.785 -4.473 1 97.75 137 VAL B C 1
ATOM 2138 O O . VAL B 1 137 ? 11.367 -8.234 -5.094 1 97.75 137 VAL B O 1
ATOM 2141 N N . ARG B 1 138 ? 9.461 -7.035 -5.008 1 97.56 138 ARG B N 1
ATOM 2142 C CA . ARG B 1 138 ? 9.555 -6.691 -6.422 1 97.56 138 ARG B CA 1
ATOM 2143 C C . ARG B 1 138 ? 10.844 -5.922 -6.711 1 97.56 138 ARG B C 1
ATOM 2145 O O . ARG B 1 138 ? 11.523 -6.191 -7.699 1 97.56 138 ARG B O 1
ATOM 2152 N N . ARG B 1 139 ? 11.156 -4.98 -5.863 1 96.06 139 ARG B N 1
ATOM 2153 C CA . ARG B 1 139 ? 12.367 -4.191 -6.047 1 96.06 139 ARG B CA 1
ATOM 2154 C C . ARG B 1 139 ? 13.609 -5.07 -5.957 1 96.06 139 ARG B C 1
ATOM 2156 O O . ARG B 1 139 ? 14.57 -4.879 -6.707 1 96.06 139 ARG B O 1
ATOM 2163 N N . HIS B 1 140 ? 13.609 -5.93 -4.996 1 96.44 140 HIS B N 1
ATOM 2164 C CA . HIS B 1 140 ? 14.727 -6.859 -4.844 1 96.44 140 HIS B CA 1
ATOM 2165 C C . HIS B 1 140 ? 14.961 -7.652 -6.125 1 96.44 140 HIS B C 1
ATOM 2167 O O . HIS B 1 140 ? 16.094 -7.75 -6.605 1 96.44 140 HIS B O 1
ATOM 2173 N N . ILE B 1 141 ? 13.945 -8.18 -6.719 1 96.88 141 ILE B N 1
ATOM 2174 C CA . ILE B 1 141 ? 14.039 -8.961 -7.949 1 96.88 141 ILE B CA 1
ATOM 2175 C C . ILE B 1 141 ? 14.5 -8.07 -9.094 1 96.88 141 ILE B C 1
ATOM 2177 O O . ILE B 1 141 ? 15.336 -8.469 -9.906 1 96.88 141 ILE B O 1
ATOM 2181 N N . ASP B 1 142 ? 13.953 -6.852 -9.133 1 95.56 142 ASP B N 1
ATOM 2182 C CA . ASP B 1 142 ? 14.367 -5.898 -10.164 1 95.56 142 ASP B CA 1
ATOM 2183 C C . ASP B 1 142 ? 15.852 -5.574 -10.047 1 95.56 142 ASP B C 1
ATOM 2185 O O . ASP B 1 142 ? 16.531 -5.395 -11.055 1 95.56 142 ASP B O 1
ATOM 2189 N N . ALA B 1 143 ? 16.344 -5.516 -8.852 1 94.69 143 ALA B N 1
ATOM 2190 C CA . ALA B 1 143 ? 17.75 -5.207 -8.609 1 94.69 143 ALA B CA 1
ATOM 2191 C C . ALA B 1 143 ? 18.656 -6.359 -9.047 1 94.69 143 ALA B C 1
ATOM 2193 O O . ALA B 1 143 ? 19.75 -6.137 -9.562 1 94.69 143 ALA B O 1
ATOM 2194 N N . LEU B 1 144 ? 18.219 -7.527 -8.852 1 92.44 144 LEU B N 1
ATOM 2195 C CA . LEU B 1 144 ? 18.984 -8.695 -9.273 1 92.44 144 LEU B CA 1
ATOM 2196 C C . LEU B 1 144 ? 19.109 -8.75 -10.789 1 92.44 144 LEU B C 1
ATOM 2198 O O . LEU B 1 144 ? 20.141 -9.18 -11.32 1 92.44 144 LEU B O 1
ATOM 2202 N N . ARG B 1 145 ? 18.156 -8.195 -11.391 1 89.69 145 ARG B N 1
ATOM 2203 C CA . ARG B 1 145 ? 18.172 -8.148 -12.844 1 89.69 145 ARG B CA 1
ATOM 2204 C C . ARG B 1 145 ? 19.188 -7.117 -13.344 1 89.69 145 ARG B C 1
ATOM 2206 O O . ARG B 1 145 ? 19.828 -7.316 -14.375 1 89.69 145 ARG B O 1
ATOM 2213 N N . GLY B 1 146 ? 19.141 -5.883 -12.68 1 81.25 146 GLY B N 1
ATOM 2214 C CA . GLY B 1 146 ? 20.047 -4.812 -13.07 1 81.25 146 GLY B CA 1
ATOM 2215 C C . GLY B 1 146 ? 21.5 -5.109 -12.742 1 81.25 146 GLY B C 1
ATOM 2216 O O . GLY B 1 146 ? 22.406 -4.473 -13.281 1 81.25 146 GLY B O 1
ATOM 2217 N N . GLY B 1 147 ? 21.719 -5.887 -11.742 1 72 147 GLY B N 1
ATOM 2218 C CA . GLY B 1 147 ? 23.062 -6.32 -11.445 1 72 147 GLY B CA 1
ATOM 2219 C C . GLY B 1 147 ? 23.547 -7.449 -12.336 1 72 147 GLY B C 1
ATOM 2220 O O . GLY B 1 147 ? 24.703 -7.875 -12.242 1 72 147 GLY B O 1
ATOM 2221 N N . LEU B 1 148 ? 22.578 -7.984 -13.039 1 51.78 148 LEU B N 1
ATOM 2222 C CA . LEU B 1 148 ? 22.953 -8.961 -14.062 1 51.78 148 LEU B CA 1
ATOM 2223 C C . LEU B 1 148 ? 23.312 -8.258 -15.375 1 51.78 148 LEU B C 1
ATOM 2225 O O . LEU B 1 148 ? 22.828 -7.164 -15.648 1 51.78 148 LEU B O 1
#

InterPro domains:
  IPR046847 Antitoxin Xre-like, helix-turn-helix domain [PF20432] (39-89)

Organism: Rhodospirillum rubrum (strain ATCC 11170 / ATH 1.1.1 / DSM 467 / LMG 4362 / NCIMB 8255 / S1) (NCBI:txid269796)

Sequence (296 aa):
MTPALTPLRGTGDPLGAGVPSLADGPTRGRLTPAAIDGFVRLVAIWRLSTAEACALLGDVSERTWFRMKKGTWSGTLSQDALTRISALIGLYKGLRLLFSSPLAEEWIGLPNASPLYHGQRPLDGMIEGGIPRMLAVRRHIDALRGGLMTPALTPLRGTGDPLGAGVPSLADGPTRGRLTPAAIDGFVRLVAIWRLSTAEACALLGDVSERTWFRMKKGTWSGTLSQDALTRISALIGLYKGLRLLFSSPLAEEWIGLPNASPLYHGQRPLDGMIEGGIPRMLAVRRHIDALRGGL

Solvent-accessible surface area (backbone atoms only — not comparable to full-atom values): 16293 Å² total; per-residue (Å²): 133,77,79,75,76,74,69,63,86,45,68,74,40,88,70,41,97,77,57,80,47,48,60,37,64,69,55,24,48,69,46,29,63,62,49,51,52,51,45,51,50,47,38,59,62,51,64,53,51,71,69,54,50,23,40,56,54,68,61,49,52,69,67,58,50,50,28,50,72,70,68,70,56,82,78,60,55,50,51,64,40,49,49,36,46,49,34,52,53,51,31,49,56,40,32,51,74,76,38,57,69,70,51,37,42,44,49,45,74,35,66,30,71,43,20,84,39,70,50,34,25,49,48,58,47,27,41,42,48,34,64,67,34,35,48,50,52,29,49,52,48,50,48,57,54,69,75,91,134,75,78,75,77,74,68,63,87,46,67,74,37,87,71,42,98,78,58,80,48,49,61,37,65,71,55,24,50,69,47,29,63,61,48,50,53,53,46,50,52,46,39,61,62,52,64,54,52,71,69,53,51,24,40,57,56,68,59,49,52,68,67,57,49,51,29,50,71,70,68,70,56,82,78,61,55,51,51,65,40,49,50,36,45,50,33,51,54,51,30,48,53,42,32,51,72,75,37,55,69,72,53,37,42,44,49,45,74,35,66,31,73,44,20,84,41,70,50,33,24,50,49,58,48,28,40,42,49,35,64,67,35,34,47,50,52,29,49,52,49,51,48,56,54,70,75,92

Foldseek 3Di:
DPPPPPPDPDDADPCHPPNDDLVDQVVQLVCALVLLVLLLVLCVLLVPDLCLSCLLQPNDDSVQNVCSNVVNRNDGRHSQSSLSSVLSSLQLVLLVVVDPSVCSSHQQQAQDVPPLRVRGRLSVQCSVVPSVSSNVSSVVSVVVVVVD/DPPPPPPDPDDADPCHPPNDDLVDQVVQLVCALVLLVLLLVLCVLLVPDLCLSCLLQPNDDSVQNVCSNVVNRNDGRHSQSSLSSVLSSLQLVLLVVVDPSVCSSHQQQAQDVPPLRVRGRLSVQCSVVPSVSSNVSSVVSVVVVVVD

Secondary structure (DSSP, 8-state):
-------------SS-TTSPPTT-HHHHHHHHHHHHHHHHHHHHHTT--HHHHHHHTTS--HHHHHHHHHT-------HHHHHHHHHHHHHHHHHHHHS-HHHHHHGGGS---STTTTTS-HHHHHHHHHHHHHHHHHHHHHHHHH--/-------------SS-TTSPPTT-HHHHHHHHHHHHHHHHHHHHHTT--HHHHHHHTTS--HHHHHHHHHT-------HHHHHHHHHHHHHHHHHHHHS-HHHHHHGGGS---STTTTTS-HHHHHHHHHHHHHHHHHHHHHHHHH--

pLDDT: mean 88.91, std 19.51, range [31.14, 98.88]